Protein AF-0000000086524020 (afdb_homodimer)

Organism: NCBI:txid111769

pLDDT: mean 86.51, std 17.26, range [34.69, 98.69]

Foldseek 3Di:
DDDPQNVVVVVDDPVFWADDDVQWGWFWDPPDPVTAIATEHAADKTKGWPPDPPDQPCVVDDPPPPPLLRAAARMWMWGDDPQATEIEGEHEPPDDPVSRLSNLVSVVVVVVVVVVVCVVPHVDDDDHAYEYEYEYEPDDPPPPDPPPPVRPHHYHYHYNDRYYYVVVVVVVVD/DDDPQNVVVVVDDPVFWADDDVQWGWFWDPPDPVTAIATEHAARKTKGWPPDPPDQPCPVDDPPPPPLLRAAARMWMWGDDPQATEIEGEHEPPDDPVSRLSNLVSVVVVVVVVVVVCVVPHVDDDDHAYEYEYEYEPDDPDPPDPPPPVRPHHYHYHYNDRYYYVVVVVVVVD

Radius of gyration: 21.86 Å; Cα contacts (8 Å, |Δi|>4): 630; chains: 2; bounding box: 45×63×49 Å

Nearest PDB structures (foldseek):
  8csu-assembly1_6  TM=4.556E-01  e=9.129E-01  Homo sapiens
  7pnt-assembly1_a  TM=4.375E-01  e=1.413E+00  Mus musculus
  7pnu-assembly1_a  TM=4.345E-01  e=1.601E+00  Mus musculus
  4fva-assembly4_D  TM=3.442E-01  e=1.601E+00  Caenorhabditis elegans
  4f1i-assembly1_A-2  TM=3.455E-01  e=1.704E+00  Caenorhabditis elegans

Solvent-accessible surface area (backbone atoms only — not comparable to full-atom values): 19816 Å² total; per-residue (Å²): 129,82,49,69,48,58,50,47,60,44,28,46,25,75,90,32,40,48,50,68,59,89,82,21,38,45,37,57,52,86,85,44,92,90,44,65,52,37,32,40,29,74,60,59,61,44,47,31,30,71,59,45,90,95,61,62,55,49,63,47,45,32,92,80,25,63,68,63,65,85,51,51,35,51,28,36,36,33,32,48,53,98,92,39,36,39,35,37,36,31,36,68,53,85,68,61,70,71,60,51,52,54,27,49,51,46,49,50,43,50,50,52,39,54,50,52,40,41,39,71,52,46,90,44,79,80,73,70,45,63,35,34,35,40,37,34,62,69,72,80,84,78,77,72,78,79,72,76,63,87,63,98,47,58,70,44,78,38,70,68,57,52,67,46,50,48,58,65,57,54,63,68,73,106,129,80,48,71,47,58,52,45,61,46,29,48,27,75,88,32,39,47,51,68,60,88,80,22,39,46,38,57,53,86,86,46,91,88,45,66,51,35,32,39,27,73,58,60,63,43,47,30,32,72,58,44,90,96,61,64,56,47,63,47,45,32,92,81,23,65,68,62,64,83,50,52,34,52,27,36,35,34,33,47,53,97,93,38,37,40,35,36,36,31,35,67,54,84,68,61,70,69,61,51,51,53,25,48,49,47,48,49,44,49,49,52,39,52,49,51,42,41,39,72,52,44,90,43,78,79,75,70,44,60,35,34,35,41,36,33,61,68,74,80,83,77,77,71,77,80,73,76,64,84,62,98,44,59,71,44,78,39,70,69,57,52,67,47,50,49,58,66,57,54,64,66,74,108

Sequence (348 aa):
MTSLVELFEQLIHEEWRLETEGNQWVIRETQQTNNPELRIGGCRSLGFSLDKAGTNPWPFIKSAAPKGIRSACDGIIVAERENQTVIFAVELKSGSEGKAYKQLTSSHYLIDYLCKLLTLHTTWSGEYIFAAIIASTPTRRTVNKRTTVKDLFPIYPIENQSVVKLTDLMDKLQMTSLVELFEQLIHEEWRLETEGNQWVIRETQQTNNPELRIGGCRSLGFSLDKAGTNPWPFIKSAAPKGIRSACDGIIVAERENQTVIFAVELKSGSEGKAYKQLTSSHYLIDYLCKLLTLHTTWSGEYIFAAIIASTPTRRTVNKRTTVKDLFPIYPIENQSVVKLTDLMDKLQ

Secondary structure (DSSP, 8-state):
---HHHHHHHHB-GGGBPEEETTEEEEE-SS-TTPPEEEEESSEEEEE-S--TT--S-TTB-TTSSTTTT---SEEEEEEETTEEEEEEEEE-SS-HHHHHHHHHHHHHHHHHHHHHHHHHSS-----EEEEEEEE-S-S-----------SS-EEEEES-SEEEHHHHHHHH-/---HHHHHHHHB-GGGBPEEETTEEEEE-SS-TTPPEEEEESSEEEEE-S--TT--S-TTB-TTSSTTTT---SEEEEEEETTEEEEEEEEE-SS-HHHHHHHHHHHHHHHHHHHHHHHHHSS-----EEEEEEEE-S-S-----------SS-EEEEES-SEEEHHHHHHHH-

Structure (mmCIF, N/CA/C/O backbone):
data_AF-0000000086524020-model_v1
#
loop_
_entity.id
_entity.type
_entity.pdbx_description
1 polymer 'Uncharacterized protein'
#
loop_
_atom_site.group_PDB
_atom_site.id
_atom_site.type_symbol
_atom_site.label_atom_id
_atom_site.label_alt_id
_atom_site.label_comp_id
_atom_site.label_asym_id
_atom_site.label_entity_id
_atom_site.label_seq_id
_atom_site.pdbx_PDB_ins_code
_atom_site.Cartn_x
_atom_site.Cartn_y
_atom_site.Cartn_z
_atom_site.occupancy
_atom_site.B_iso_or_equiv
_atom_site.auth_seq_id
_atom_site.auth_comp_id
_atom_site.auth_asym_id
_atom_site.auth_atom_id
_atom_site.pdbx_PDB_model_num
ATOM 1 N N . MET A 1 1 ? 22.719 -2.068 -12.492 1 68.06 1 MET A N 1
ATOM 2 C CA . MET A 1 1 ? 21.5 -1.547 -11.875 1 68.06 1 MET A CA 1
ATOM 3 C C . MET A 1 1 ? 20.797 -2.625 -11.055 1 68.06 1 MET A C 1
ATOM 5 O O . MET A 1 1 ? 20.859 -3.809 -11.391 1 68.06 1 MET A O 1
ATOM 9 N N . THR A 1 2 ? 20.516 -2.453 -9.812 1 85.25 2 THR A N 1
ATOM 10 C CA . THR A 1 2 ? 19.906 -3.434 -8.93 1 85.25 2 THR A CA 1
ATOM 11 C C . THR A 1 2 ? 18.594 -3.939 -9.508 1 85.25 2 THR A C 1
ATOM 13 O O . THR A 1 2 ? 17.766 -3.148 -9.969 1 85.25 2 THR A O 1
ATOM 16 N N . SER A 1 3 ? 18.5 -5.223 -9.672 1 92.38 3 SER A N 1
ATOM 17 C CA . SER A 1 3 ? 17.297 -5.805 -10.242 1 92.38 3 SER A CA 1
ATOM 18 C C . SER A 1 3 ? 16.109 -5.688 -9.281 1 92.38 3 SER A C 1
ATOM 20 O O . SER A 1 3 ? 16.312 -5.52 -8.078 1 92.38 3 SER A O 1
ATOM 22 N N . LEU A 1 4 ? 14.945 -5.727 -9.828 1 96.75 4 LEU A N 1
ATOM 23 C CA . LEU A 1 4 ? 13.75 -5.645 -8.992 1 96.75 4 LEU A CA 1
ATOM 24 C C . LEU A 1 4 ? 13.672 -6.84 -8.047 1 96.75 4 LEU A C 1
ATOM 26 O O . LEU A 1 4 ? 13.227 -6.707 -6.902 1 96.75 4 LEU A O 1
ATOM 30 N N . VAL A 1 5 ? 14.117 -8.031 -8.484 1 97.44 5 VAL A N 1
ATOM 31 C CA . VAL A 1 5 ? 14.141 -9.211 -7.629 1 97.44 5 VAL A CA 1
ATOM 32 C C . VAL A 1 5 ? 15.008 -8.945 -6.398 1 97.44 5 VAL A C 1
ATOM 34 O O . VAL A 1 5 ? 14.594 -9.219 -5.27 1 97.44 5 VAL A O 1
ATOM 37 N N . GLU A 1 6 ? 16.125 -8.375 -6.602 1 96.44 6 GLU A N 1
ATOM 38 C CA . GLU A 1 6 ? 17.031 -8.062 -5.504 1 96.44 6 GLU A CA 1
ATOM 39 C C . GLU A 1 6 ? 16.422 -7.031 -4.559 1 96.44 6 GLU A C 1
ATOM 41 O O . GLU A 1 6 ? 16.578 -7.125 -3.34 1 96.44 6 GLU A O 1
ATOM 46 N N . LEU A 1 7 ? 15.773 -6.094 -5.125 1 97.69 7 LEU A N 1
ATOM 47 C CA . LEU A 1 7 ? 15.141 -5.066 -4.309 1 97.69 7 LEU A CA 1
ATOM 48 C C . LEU A 1 7 ? 14.031 -5.664 -3.451 1 97.69 7 LEU A C 1
ATOM 50 O O . LEU A 1 7 ? 13.883 -5.312 -2.277 1 97.69 7 LEU A O 1
ATOM 54 N N . PHE A 1 8 ? 13.266 -6.543 -4.051 1 98.56 8 PHE A N 1
ATOM 55 C CA . PHE A 1 8 ? 12.211 -7.176 -3.268 1 98.56 8 PHE A CA 1
ATOM 56 C C . PHE A 1 8 ? 12.797 -8.102 -2.207 1 98.56 8 PHE A C 1
ATOM 58 O O . PHE A 1 8 ? 12.203 -8.297 -1.146 1 98.56 8 PHE A O 1
ATOM 65 N N . GLU A 1 9 ? 13.945 -8.68 -2.484 1 98.12 9 GLU A N 1
ATOM 66 C CA . GLU A 1 9 ? 14.641 -9.453 -1.461 1 98.12 9 GLU A CA 1
ATOM 67 C C . GLU A 1 9 ? 15.016 -8.586 -0.266 1 98.12 9 GLU A C 1
ATOM 69 O O . GLU A 1 9 ? 14.992 -9.047 0.877 1 98.12 9 GLU A O 1
ATOM 74 N N . GLN A 1 10 ? 15.32 -7.379 -0.583 1 98 10 GLN A N 1
ATOM 75 C CA . GLN A 1 10 ? 15.664 -6.43 0.474 1 98 10 GLN A CA 1
ATOM 76 C C . GLN A 1 10 ? 14.406 -5.898 1.162 1 98 10 GLN A C 1
ATOM 78 O O . GLN A 1 10 ? 14.469 -5.434 2.303 1 98 10 GLN A O 1
ATOM 83 N N . LEU A 1 11 ? 13.32 -5.996 0.522 1 98.38 11 LEU A N 1
ATOM 84 C CA . LEU A 1 11 ? 12.078 -5.379 0.977 1 98.38 11 LEU A CA 1
ATOM 85 C C . LEU A 1 11 ? 11.281 -6.34 1.854 1 98.38 11 LEU A C 1
ATOM 87 O O . LEU A 1 11 ? 10.836 -5.973 2.941 1 98.38 11 LEU A O 1
ATOM 91 N N . ILE A 1 12 ? 11.133 -7.578 1.377 1 98.69 12 ILE A N 1
ATOM 92 C CA . ILE A 1 12 ? 10.172 -8.508 1.964 1 98.69 12 ILE A CA 1
ATOM 93 C C . ILE A 1 12 ? 10.836 -9.289 3.094 1 98.69 12 ILE A C 1
ATOM 95 O O . ILE A 1 12 ? 11.891 -9.898 2.898 1 98.69 12 ILE A O 1
ATOM 99 N N . HIS A 1 13 ? 10.203 -9.266 4.203 1 98.12 13 HIS A N 1
ATOM 100 C CA . HIS A 1 13 ? 10.648 -10.031 5.359 1 98.12 13 HIS A CA 1
ATOM 101 C C . HIS A 1 13 ? 10.555 -11.531 5.098 1 98.12 13 HIS A C 1
ATOM 103 O O . HIS A 1 13 ? 9.602 -12 4.473 1 98.12 13 HIS A O 1
ATOM 109 N N . GLU A 1 14 ? 11.43 -12.281 5.652 1 97.19 14 GLU A N 1
ATOM 110 C CA . GLU A 1 14 ? 11.555 -13.7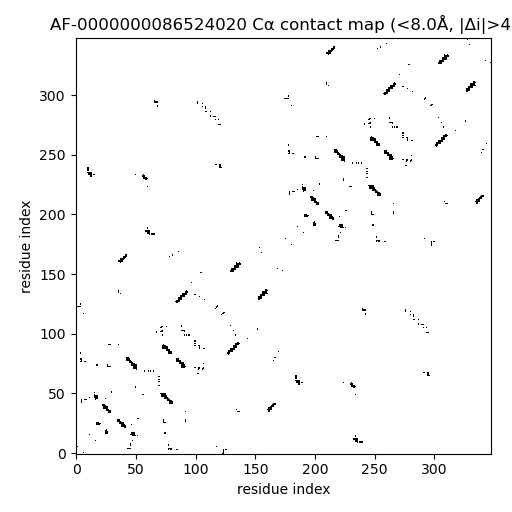11 5.402 1 97.19 14 GLU A CA 1
ATOM 111 C C . GLU A 1 14 ? 10.297 -14.461 5.824 1 97.19 14 GLU A C 1
ATOM 113 O O . GLU A 1 14 ? 9.922 -15.461 5.207 1 97.19 14 GLU A O 1
ATOM 118 N N . GLU A 1 15 ? 9.641 -13.914 6.797 1 96.06 15 GLU A N 1
ATOM 119 C CA . GLU A 1 15 ? 8.461 -14.578 7.336 1 96.06 15 GLU A CA 1
ATOM 120 C C . GLU A 1 15 ? 7.316 -14.586 6.32 1 96.06 15 GLU A C 1
ATOM 122 O O . GLU A 1 15 ? 6.375 -15.367 6.441 1 96.06 15 GLU A O 1
ATOM 127 N N . TRP A 1 16 ? 7.402 -13.758 5.344 1 97.81 16 TRP A N 1
ATOM 128 C CA . TRP A 1 16 ? 6.309 -13.625 4.387 1 97.81 16 TRP A CA 1
ATOM 129 C C . TRP A 1 16 ? 6.676 -14.266 3.051 1 97.81 16 TRP A C 1
ATOM 131 O O . TRP A 1 16 ? 5.887 -14.227 2.102 1 97.81 16 TRP A O 1
ATOM 141 N N . ARG A 1 17 ? 7.855 -14.852 3.014 1 97.75 17 ARG A N 1
ATOM 142 C CA . ARG A 1 17 ? 8.289 -15.539 1.797 1 97.75 17 ARG A CA 1
ATOM 143 C C . ARG A 1 17 ? 7.609 -16.891 1.664 1 97.75 17 ARG A C 1
ATOM 145 O O . ARG A 1 17 ? 7.297 -17.547 2.668 1 97.75 17 ARG A O 1
ATOM 152 N N . LEU A 1 18 ? 7.406 -17.266 0.501 1 97.12 18 LEU A N 1
ATOM 153 C CA . LEU A 1 18 ? 6.836 -18.578 0.224 1 97.12 18 LEU A CA 1
ATOM 154 C C . LEU A 1 18 ? 7.824 -19.688 0.575 1 97.12 18 LEU A C 1
ATOM 156 O O . LEU A 1 18 ? 9.039 -19.469 0.532 1 97.12 18 LEU A O 1
ATOM 160 N N . GLU A 1 19 ? 7.25 -20.781 0.877 1 95.5 19 GLU A N 1
ATOM 161 C CA . GLU A 1 19 ? 8.078 -21.969 1.061 1 95.5 19 GLU A CA 1
ATOM 162 C C . GLU A 1 19 ? 8.688 -22.438 -0.262 1 95.5 19 GLU A C 1
ATOM 164 O O . GLU A 1 19 ? 8.133 -22.156 -1.331 1 95.5 19 GLU A O 1
ATOM 169 N N . THR A 1 20 ? 9.812 -23.109 -0.091 1 96.31 20 THR A N 1
ATOM 170 C CA . THR A 1 20 ? 10.453 -23.625 -1.291 1 96.31 20 THR A CA 1
ATOM 171 C C . THR A 1 20 ? 10.648 -25.141 -1.187 1 96.31 20 THR A C 1
ATOM 173 O O . THR A 1 20 ? 10.812 -25.672 -0.088 1 96.31 20 THR A O 1
ATOM 176 N N . GLU A 1 21 ? 10.484 -25.797 -2.242 1 94.19 21 GLU A N 1
ATOM 177 C CA . GLU A 1 21 ? 10.93 -27.172 -2.471 1 94.19 21 GLU A CA 1
ATOM 178 C C . GLU A 1 21 ? 11.906 -27.25 -3.641 1 94.19 21 GLU A C 1
ATOM 180 O O . GLU A 1 21 ? 11.508 -27.094 -4.797 1 94.19 21 GLU A O 1
ATOM 185 N N . GLY A 1 22 ? 13.219 -27.484 -3.271 1 93.19 22 GLY A N 1
ATOM 186 C CA . GLY A 1 22 ? 14.227 -27.328 -4.309 1 93.19 22 GLY A CA 1
ATOM 187 C C . GLY A 1 22 ? 14.344 -25.891 -4.805 1 93.19 22 GLY A C 1
ATOM 188 O O . GLY A 1 22 ? 14.531 -24.969 -4.012 1 93.19 22 GLY A O 1
ATOM 189 N N . ASN A 1 23 ? 14.211 -25.766 -6.062 1 93.38 23 ASN A N 1
ATOM 190 C CA . ASN A 1 23 ? 14.32 -24.438 -6.66 1 93.38 23 ASN A CA 1
ATOM 191 C C . ASN A 1 23 ? 12.945 -23.875 -7.016 1 93.38 23 ASN A C 1
ATOM 193 O O . ASN A 1 23 ? 12.844 -22.953 -7.828 1 93.38 23 ASN A O 1
ATOM 197 N N . GLN A 1 24 ? 11.891 -24.422 -6.406 1 96.94 24 GLN A N 1
ATOM 198 C CA . GLN A 1 24 ? 10.531 -24 -6.742 1 96.94 24 GLN A CA 1
ATOM 199 C C . GLN A 1 24 ? 9.82 -23.406 -5.531 1 96.94 24 GLN A C 1
ATOM 201 O O . GLN A 1 24 ? 9.984 -23.875 -4.406 1 96.94 24 GLN A O 1
ATOM 206 N N . TRP A 1 25 ? 9.094 -22.406 -5.781 1 97.69 25 TRP A N 1
ATOM 207 C CA . TRP A 1 25 ? 8.18 -21.875 -4.777 1 97.69 25 TRP A CA 1
ATOM 208 C C . TRP A 1 25 ? 6.938 -22.75 -4.648 1 97.69 25 TRP A C 1
ATOM 210 O O . TRP A 1 25 ? 6.383 -23.203 -5.656 1 97.69 25 TRP A O 1
ATOM 220 N N . VAL A 1 26 ? 6.504 -22.984 -3.404 1 95.69 26 VAL A N 1
ATOM 221 C CA . VAL A 1 26 ? 5.324 -23.797 -3.154 1 95.69 26 VAL A CA 1
ATOM 222 C C . VAL A 1 26 ? 4.168 -22.906 -2.695 1 95.69 26 VAL A C 1
ATOM 224 O O . VAL A 1 26 ? 4.297 -22.172 -1.714 1 95.69 26 VAL A O 1
ATOM 227 N N . ILE A 1 27 ? 3.098 -22.922 -3.404 1 93.44 27 ILE A N 1
ATOM 228 C CA . ILE A 1 27 ? 1.893 -22.172 -3.061 1 93.44 27 ILE A CA 1
ATOM 229 C C . ILE A 1 27 ? 0.767 -23.141 -2.709 1 93.44 27 ILE A C 1
ATOM 231 O O . ILE A 1 27 ? 0.439 -24.031 -3.494 1 93.44 27 ILE A O 1
ATOM 235 N N . ARG A 1 28 ? 0.215 -22.938 -1.489 1 84.5 28 ARG A N 1
ATOM 236 C CA . ARG A 1 28 ? -0.863 -23.797 -1.002 1 84.5 28 ARG A CA 1
ATOM 237 C C . ARG A 1 28 ? -2.02 -22.969 -0.46 1 84.5 28 ARG A C 1
ATOM 239 O O . ARG A 1 28 ? -1.816 -21.844 0.018 1 84.5 28 ARG A O 1
ATOM 246 N N . GLU A 1 29 ? -3.271 -23.531 -0.628 1 72.62 29 GLU A N 1
ATOM 247 C CA . GLU A 1 29 ? -4.387 -22.859 0.037 1 72.62 29 GLU A CA 1
ATOM 248 C C . GLU A 1 29 ? -4.359 -23.109 1.543 1 72.62 29 GLU A C 1
ATOM 250 O O . GLU A 1 29 ? -4.164 -24.25 1.987 1 72.62 29 GLU A O 1
ATOM 255 N N . THR A 1 30 ? -4.148 -22.188 2.271 1 60.5 30 THR A N 1
ATOM 256 C CA . THR A 1 30 ? -4.023 -22.328 3.719 1 60.5 30 THR A CA 1
ATOM 257 C C . THR A 1 30 ? -5.309 -22.891 4.32 1 60.5 30 THR A C 1
ATOM 259 O O . THR A 1 30 ? -5.277 -23.531 5.379 1 60.5 30 THR A O 1
ATOM 262 N N . GLN A 1 31 ? -6.461 -22.672 3.721 1 56.84 31 GLN A N 1
ATOM 263 C CA . GLN A 1 31 ? -7.699 -23.016 4.41 1 56.84 31 GLN A CA 1
ATOM 264 C C . GLN A 1 31 ? -8.117 -24.453 4.113 1 56.84 31 GLN A C 1
ATOM 266 O O . GLN A 1 31 ? -8.891 -25.047 4.871 1 56.84 31 GLN A O 1
ATOM 271 N N . GLN A 1 32 ? -7.691 -25.062 2.932 1 53.19 32 GLN A N 1
ATOM 272 C CA . GLN A 1 32 ? -8.289 -26.375 2.668 1 53.19 32 GLN A CA 1
ATOM 273 C C . GLN A 1 32 ? -7.223 -27.469 2.641 1 53.19 32 GLN A C 1
ATOM 275 O O . GLN A 1 32 ? -6.125 -27.25 2.119 1 53.19 32 GLN A O 1
ATOM 280 N N . THR A 1 33 ? -7.211 -28.391 3.586 1 48.81 33 THR A N 1
ATOM 281 C CA . THR A 1 33 ? -6.395 -29.578 3.842 1 48.81 33 THR A CA 1
ATOM 282 C C . THR A 1 33 ? -6.117 -30.328 2.547 1 48.81 33 THR A C 1
ATOM 284 O O . THR A 1 33 ? -5.066 -30.953 2.398 1 48.81 33 THR A O 1
ATOM 287 N N . ASN A 1 34 ? -7.102 -30.547 1.74 1 49.62 34 ASN A N 1
ATOM 288 C CA . ASN A 1 34 ? -6.949 -31.344 0.533 1 49.62 34 ASN A CA 1
ATOM 289 C C . ASN A 1 34 ? -6.547 -30.484 -0.665 1 49.62 34 ASN A C 1
ATOM 291 O O . ASN A 1 34 ? -6.82 -30.859 -1.811 1 49.62 34 ASN A O 1
ATOM 295 N N . ASN A 1 35 ? -5.84 -29.375 -0.361 1 54.91 35 ASN A N 1
ATOM 296 C CA . ASN A 1 35 ? -5.852 -28.281 -1.317 1 54.91 35 ASN A CA 1
ATOM 297 C C . ASN A 1 35 ? -4.68 -28.375 -2.293 1 54.91 35 ASN A C 1
ATOM 299 O O . ASN A 1 35 ? -3.607 -28.859 -1.936 1 54.91 35 ASN A O 1
ATOM 303 N N . PRO A 1 36 ? -4.977 -27.984 -3.543 1 63.69 36 PRO A N 1
ATOM 304 C CA . PRO A 1 36 ? -4.012 -27.969 -4.645 1 63.69 36 PRO A CA 1
ATOM 305 C C . PRO A 1 36 ? -2.758 -27.156 -4.32 1 63.69 36 PRO A C 1
ATOM 307 O O . PRO A 1 36 ? -2.82 -26.203 -3.549 1 63.69 36 PRO A O 1
ATOM 310 N N . GLU A 1 37 ? -1.687 -27.859 -4.352 1 82.81 37 GLU A N 1
ATOM 311 C CA . GLU A 1 37 ? -0.379 -27.219 -4.285 1 82.81 37 GLU A CA 1
ATOM 312 C C . GLU A 1 37 ? 0.147 -26.891 -5.68 1 82.81 37 GLU A C 1
ATOM 314 O O . GLU A 1 37 ? -0.055 -27.656 -6.621 1 82.81 37 GLU A O 1
ATOM 319 N N . LEU A 1 38 ? 0.601 -25.719 -5.77 1 91.5 38 LEU A N 1
ATOM 320 C CA . LEU A 1 38 ? 1.232 -25.297 -7.016 1 91.5 38 LEU A CA 1
ATOM 321 C C . LEU A 1 38 ? 2.711 -24.984 -6.797 1 91.5 38 LEU A C 1
ATOM 323 O O . LEU A 1 38 ? 3.074 -24.328 -5.82 1 91.5 38 LEU A O 1
ATOM 327 N N . ARG A 1 39 ? 3.498 -25.609 -7.605 1 95.06 39 ARG A N 1
ATOM 328 C CA . ARG A 1 39 ? 4.93 -25.328 -7.574 1 95.06 39 ARG A CA 1
ATOM 329 C C . ARG A 1 39 ? 5.352 -24.469 -8.758 1 95.06 39 ARG A C 1
ATOM 331 O O . ARG A 1 39 ? 4.988 -24.766 -9.906 1 95.06 39 ARG A O 1
ATOM 338 N N . ILE A 1 40 ? 6.078 -23.438 -8.445 1 96.31 40 ILE A N 1
ATOM 339 C CA . ILE A 1 40 ? 6.414 -22.469 -9.484 1 96.31 40 ILE A CA 1
ATOM 340 C C . ILE A 1 40 ? 7.91 -22.172 -9.453 1 96.31 40 ILE A C 1
ATOM 342 O O . ILE A 1 40 ? 8.477 -21.906 -8.391 1 96.31 40 ILE A O 1
ATOM 346 N N . GLY A 1 41 ? 8.562 -22.234 -10.57 1 96.5 41 GLY A N 1
ATOM 347 C CA . GLY A 1 41 ? 9.984 -21.922 -10.695 1 96.5 41 GLY A CA 1
ATOM 348 C C . GLY A 1 41 ? 10.43 -21.734 -12.133 1 96.5 41 GLY A C 1
ATOM 349 O O . GLY A 1 41 ? 9.648 -21.281 -12.977 1 96.5 41 GLY A O 1
ATOM 350 N N . GLY A 1 42 ? 11.758 -21.828 -12.352 1 93.81 42 GLY A N 1
ATOM 351 C CA . GLY A 1 42 ? 12.266 -21.828 -13.719 1 93.81 42 GLY A CA 1
ATOM 352 C C . GLY A 1 42 ? 13.195 -20.656 -14.008 1 93.81 42 GLY A C 1
ATOM 353 O O . GLY A 1 42 ? 13.891 -20.656 -15.023 1 93.81 42 GLY A O 1
ATOM 354 N N . CYS A 1 43 ? 13.258 -19.641 -13.156 1 94.69 43 CYS A N 1
ATOM 355 C CA . CYS A 1 43 ? 14.172 -18.531 -13.32 1 94.69 43 CYS A CA 1
ATOM 356 C C . CYS A 1 43 ? 14.414 -17.812 -11.992 1 94.69 43 CYS A C 1
ATOM 358 O O . CYS A 1 43 ? 13.859 -18.203 -10.961 1 94.69 43 CYS A O 1
ATOM 360 N N . ARG A 1 44 ? 15.32 -16.875 -11.961 1 95.19 44 ARG A N 1
ATOM 361 C CA . ARG A 1 44 ? 15.578 -16.078 -10.773 1 95.19 44 ARG A CA 1
ATOM 362 C C . ARG A 1 44 ? 14.32 -15.344 -10.328 1 95.19 44 ARG A C 1
ATOM 364 O O . ARG A 1 44 ? 13.695 -14.633 -11.117 1 95.19 44 ARG A O 1
ATOM 371 N N . SER A 1 45 ? 13.938 -15.633 -9.047 1 97.88 45 SER A N 1
ATOM 372 C CA . SER A 1 45 ? 12.68 -15.047 -8.602 1 97.88 45 SER A CA 1
ATOM 373 C C . SER A 1 45 ? 12.625 -14.961 -7.078 1 97.88 45 SER A C 1
ATOM 375 O O . SER A 1 45 ? 13.445 -15.562 -6.387 1 97.88 45 SER A O 1
ATOM 377 N N . LEU A 1 46 ? 11.727 -14.172 -6.578 1 98.5 46 LEU A N 1
ATOM 378 C CA . LEU A 1 46 ? 11.32 -14.094 -5.176 1 98.5 46 LEU A CA 1
ATOM 379 C C . LEU A 1 46 ? 9.82 -14.328 -5.031 1 98.5 46 LEU A C 1
ATOM 381 O O . LEU A 1 46 ? 9.023 -13.711 -5.738 1 98.5 46 LEU A O 1
ATOM 385 N N . GLY A 1 47 ? 9.5 -15.266 -4.234 1 98.56 47 GLY A N 1
ATOM 386 C CA . GLY A 1 47 ? 8.094 -15.523 -3.939 1 98.56 47 GLY A CA 1
ATOM 387 C C . GLY A 1 47 ? 7.691 -15.102 -2.539 1 98.56 47 GLY A C 1
ATOM 388 O O . GLY A 1 47 ? 8.43 -15.336 -1.58 1 98.56 47 GLY A O 1
ATOM 389 N N . PHE A 1 48 ? 6.516 -14.453 -2.4 1 98.44 48 PHE A N 1
ATOM 390 C CA . PHE A 1 48 ? 6.004 -14.094 -1.082 1 98.44 48 PHE A CA 1
ATOM 391 C C . PHE A 1 48 ? 4.48 -14.078 -1.08 1 98.44 48 PHE A C 1
ATOM 393 O O . PHE A 1 48 ? 3.852 -14.148 -2.139 1 98.44 48 PHE A O 1
ATOM 400 N N . SER A 1 49 ? 3.889 -14.125 0.064 1 97.06 49 SER A N 1
ATOM 401 C CA . SER A 1 49 ? 2.441 -14.055 0.238 1 97.06 49 SER A CA 1
ATOM 402 C C . SER A 1 49 ? 2.074 -13.219 1.463 1 97.06 49 SER A C 1
ATOM 404 O O . SER A 1 49 ? 2.736 -13.305 2.5 1 97.06 49 SER A O 1
ATOM 406 N N . LEU A 1 50 ? 1.045 -12.43 1.283 1 96.75 50 LEU A N 1
ATOM 407 C CA . LEU A 1 50 ? 0.526 -11.672 2.418 1 96.75 50 LEU A CA 1
ATOM 408 C C . LEU A 1 50 ? -0.671 -12.383 3.041 1 96.75 50 LEU A C 1
ATOM 410 O O . LEU A 1 50 ? -1.325 -11.836 3.934 1 96.75 50 LEU A O 1
ATOM 414 N N . ASP A 1 51 ? -0.939 -13.539 2.461 1 92 51 ASP A N 1
ATOM 415 C CA . ASP A 1 51 ? -1.984 -14.398 3.01 1 92 51 ASP A CA 1
ATOM 416 C C . ASP A 1 51 ? -1.386 -15.523 3.854 1 92 51 ASP A C 1
ATOM 418 O O . ASP A 1 51 ? -1.394 -16.688 3.445 1 92 51 ASP A O 1
ATOM 422 N N . LYS A 1 52 ? -0.828 -15.172 4.922 1 88.81 52 LYS A N 1
ATOM 423 C CA . LYS A 1 52 ? -0.237 -16.156 5.82 1 88.81 52 LYS A CA 1
ATOM 424 C C . LYS A 1 52 ? -1.037 -16.266 7.113 1 88.81 52 LYS A C 1
ATOM 426 O O . LYS A 1 52 ? -1.377 -15.258 7.73 1 88.81 52 LYS A O 1
ATOM 431 N N . ALA A 1 53 ? -1.266 -17.453 7.48 1 84.12 53 ALA A N 1
ATOM 432 C CA . ALA A 1 53 ? -2.062 -17.703 8.68 1 84.12 53 ALA A CA 1
ATOM 433 C C . ALA A 1 53 ? -1.419 -17.062 9.906 1 84.12 53 ALA A C 1
ATOM 435 O O . ALA A 1 53 ? -0.202 -17.141 10.086 1 84.12 53 ALA A O 1
ATOM 436 N N . GLY A 1 54 ? -2.186 -16.344 10.648 1 87.25 54 GLY A N 1
ATOM 437 C CA . GLY A 1 54 ? -1.723 -15.797 11.914 1 87.25 54 GLY A CA 1
ATOM 438 C C . GLY A 1 54 ? -0.993 -14.477 11.766 1 87.25 54 GLY A C 1
ATOM 439 O O . GLY A 1 54 ? -0.438 -13.953 12.734 1 87.25 54 GLY A O 1
ATOM 440 N N . THR A 1 55 ? -0.917 -14.031 10.539 1 91.19 55 THR A N 1
ATOM 441 C CA . THR A 1 55 ? -0.219 -12.766 10.312 1 91.19 55 THR A CA 1
ATOM 442 C C . THR A 1 55 ? -1.195 -11.68 9.883 1 91.19 55 THR A C 1
ATOM 444 O O . THR A 1 55 ? -2.338 -11.969 9.523 1 91.19 55 THR A O 1
ATOM 447 N N . ASN A 1 56 ? -0.805 -10.469 10.125 1 94.44 56 ASN A N 1
ATOM 448 C CA . ASN A 1 56 ? -1.544 -9.281 9.695 1 94.44 56 ASN A CA 1
ATOM 449 C C . ASN A 1 56 ? -0.644 -8.305 8.953 1 94.44 56 ASN A C 1
ATOM 451 O O . ASN A 1 56 ? 0.086 -7.527 9.57 1 94.44 56 ASN A O 1
ATOM 455 N N . PRO A 1 57 ? -0.74 -8.359 7.621 1 96.88 57 PRO A N 1
ATOM 456 C CA . PRO A 1 57 ? 0.161 -7.508 6.848 1 96.88 57 PRO A CA 1
ATOM 457 C C . PRO A 1 57 ? -0.207 -6.027 6.938 1 96.88 57 PRO A C 1
ATOM 459 O O . PRO A 1 57 ? 0.605 -5.164 6.598 1 96.88 57 PRO A O 1
ATOM 462 N N . TRP A 1 58 ? -1.438 -5.684 7.352 1 97.19 58 TRP A N 1
ATOM 463 C CA . TRP A 1 58 ? -1.913 -4.305 7.414 1 97.19 58 TRP A CA 1
ATOM 464 C C . TRP A 1 58 ? -2.512 -3.998 8.781 1 97.19 58 TRP A C 1
ATOM 466 O O . TRP A 1 58 ? -3.723 -3.799 8.906 1 97.19 58 TRP A O 1
ATOM 476 N N . PRO A 1 59 ? -1.709 -3.848 9.812 1 97.75 59 PRO A N 1
ATOM 477 C CA . PRO A 1 59 ? -2.234 -3.676 11.164 1 97.75 59 PRO A CA 1
ATOM 478 C C . PRO A 1 59 ? -3.018 -2.377 11.336 1 97.75 59 PRO A C 1
ATOM 480 O O . PRO A 1 59 ? -3.822 -2.252 12.266 1 97.75 59 PRO A O 1
ATOM 483 N N . PHE A 1 60 ? -2.84 -1.42 10.477 1 98.12 60 PHE A N 1
ATOM 484 C CA . PHE A 1 60 ? -3.535 -0.144 10.594 1 98.12 60 PHE A CA 1
ATOM 485 C C . PHE A 1 60 ? -4.922 -0.221 9.977 1 98.12 60 PHE A C 1
ATOM 487 O O . PHE A 1 60 ? -5.723 0.708 10.109 1 98.12 60 PHE A O 1
ATOM 494 N N . ILE A 1 61 ? -5.234 -1.314 9.273 1 98.31 61 ILE A N 1
ATOM 495 C CA . ILE A 1 61 ? -6.562 -1.541 8.719 1 98.31 61 ILE A CA 1
ATOM 496 C C . ILE A 1 61 ? -7.383 -2.41 9.672 1 98.31 61 ILE A C 1
ATOM 498 O O . ILE A 1 61 ? -6.926 -3.471 10.102 1 98.31 61 ILE A O 1
ATOM 502 N N . LYS A 1 62 ? -8.539 -2.008 9.906 1 97.94 62 LYS A N 1
ATOM 503 C CA . LYS A 1 62 ? -9.422 -2.727 10.82 1 97.94 62 LYS A CA 1
ATOM 504 C C . LYS A 1 62 ? -9.758 -4.113 10.281 1 97.94 62 LYS A C 1
ATOM 506 O O . LYS A 1 62 ? -9.945 -4.285 9.07 1 97.94 62 LYS A O 1
ATOM 511 N N . SER A 1 63 ? -9.898 -5.09 11.203 1 95 63 SER A N 1
ATOM 512 C CA . SER A 1 63 ? -10.375 -6.41 10.805 1 95 63 SER A CA 1
ATOM 513 C C . SER A 1 63 ? -11.789 -6.344 10.242 1 95 63 SER A C 1
ATOM 515 O O . SER A 1 63 ? -12.164 -7.152 9.391 1 95 63 SER A O 1
ATOM 517 N N . ALA A 1 64 ? -12.547 -5.293 10.688 1 95.62 64 ALA A N 1
ATOM 518 C CA . ALA A 1 64 ? -13.945 -5.121 10.273 1 95.62 64 ALA A CA 1
ATOM 519 C C . ALA A 1 64 ? -14.047 -4.207 9.055 1 95.62 64 ALA A C 1
ATOM 521 O O . ALA A 1 64 ? -15.133 -3.732 8.719 1 95.62 64 ALA A O 1
ATOM 522 N N . ALA A 1 65 ? -12.891 -3.951 8.445 1 97.12 65 ALA A N 1
ATOM 523 C CA . ALA A 1 65 ? -12.914 -3.158 7.219 1 97.12 65 ALA A CA 1
ATOM 524 C C . ALA A 1 65 ? -13.805 -3.809 6.168 1 97.12 65 ALA A C 1
ATOM 526 O O . ALA A 1 65 ? -14.148 -4.988 6.277 1 97.12 65 ALA A O 1
ATOM 527 N N . PRO A 1 66 ? -14.203 -2.998 5.184 1 96.06 66 PRO A N 1
ATOM 528 C CA . PRO A 1 66 ? -15.039 -3.582 4.129 1 96.06 66 PRO A CA 1
ATOM 529 C C . PRO A 1 66 ? -14.445 -4.867 3.555 1 96.06 66 PRO A C 1
ATOM 531 O O . PRO A 1 66 ? -13.227 -4.984 3.428 1 96.06 66 PRO A O 1
ATOM 534 N N . LYS A 1 67 ? -15.305 -5.746 3.178 1 95.06 67 LYS A N 1
ATOM 535 C CA . LYS A 1 67 ? -14.891 -7.047 2.664 1 95.06 67 LYS A CA 1
ATOM 536 C C . LYS A 1 67 ? -13.969 -6.898 1.461 1 95.06 67 LYS A C 1
ATOM 538 O O . LYS A 1 67 ? -14.219 -6.074 0.578 1 95.06 67 LYS A O 1
ATOM 543 N N . GLY A 1 68 ? -12.898 -7.57 1.508 1 95.25 68 GLY A N 1
ATOM 544 C CA . GLY A 1 68 ? -12.008 -7.605 0.362 1 95.25 68 GLY A CA 1
ATOM 545 C C . GLY A 1 68 ? -10.797 -6.703 0.522 1 95.25 68 GLY A C 1
ATOM 546 O O . GLY A 1 68 ? -9.781 -6.895 -0.151 1 95.25 68 GLY A O 1
ATOM 547 N N . ILE A 1 69 ? -10.852 -5.723 1.428 1 96.81 69 ILE A N 1
ATOM 548 C CA . ILE A 1 69 ? -9.789 -4.73 1.582 1 96.81 69 ILE A CA 1
ATOM 549 C C . ILE A 1 69 ? -8.5 -5.414 2.023 1 96.81 69 ILE A C 1
ATOM 551 O O . ILE A 1 69 ? -7.418 -5.078 1.544 1 96.81 69 ILE A O 1
ATOM 555 N N . ARG A 1 70 ? -8.656 -6.41 2.863 1 95.75 70 ARG A N 1
ATOM 556 C CA . ARG A 1 70 ? -7.496 -7.082 3.436 1 95.75 70 ARG A CA 1
ATOM 557 C C . ARG A 1 70 ? -7.219 -8.398 2.717 1 95.75 70 ARG A C 1
ATOM 559 O O . ARG A 1 70 ? -6.402 -9.203 3.176 1 95.75 70 ARG A O 1
ATOM 566 N N . SER A 1 71 ? -7.91 -8.641 1.623 1 92.25 71 SER A N 1
ATOM 567 C CA . SER A 1 71 ? -7.73 -9.906 0.913 1 92.25 71 SER A CA 1
ATOM 568 C C . SER A 1 71 ? -6.41 -9.93 0.154 1 92.25 71 SER A C 1
ATOM 570 O O . SER A 1 71 ? -6.004 -8.922 -0.434 1 92.25 71 SER A O 1
ATOM 572 N N . ALA A 1 72 ? -5.762 -11.008 0.222 1 93.31 72 ALA A N 1
ATOM 573 C CA . ALA A 1 72 ? -4.492 -11.211 -0.475 1 93.31 72 ALA A CA 1
ATOM 574 C C . ALA A 1 72 ? -4.516 -12.5 -1.29 1 93.31 72 ALA A C 1
ATOM 576 O O . ALA A 1 72 ? -5.195 -13.461 -0.923 1 93.31 72 ALA A O 1
ATOM 577 N N . CYS A 1 73 ? -3.85 -12.531 -2.406 1 93.06 73 CYS A N 1
ATOM 578 C CA . CYS A 1 73 ? -3.742 -13.75 -3.205 1 93.06 73 CYS A CA 1
ATOM 579 C C . CYS A 1 73 ? -2.842 -14.773 -2.523 1 93.06 73 CYS A C 1
ATOM 581 O O . CYS A 1 73 ? -2.182 -14.461 -1.531 1 93.06 73 CYS A O 1
ATOM 583 N N . ASP A 1 74 ? -2.789 -15.938 -3.055 1 91.94 74 ASP A N 1
ATOM 584 C CA . ASP A 1 74 ? -2.082 -17.047 -2.439 1 91.94 74 ASP A CA 1
ATOM 585 C C . ASP A 1 74 ? -0.57 -16.891 -2.572 1 91.94 74 ASP A C 1
ATOM 587 O O . ASP A 1 74 ? 0.191 -17.406 -1.759 1 91.94 74 ASP A O 1
ATOM 591 N N . GLY A 1 75 ? -0.203 -16.141 -3.594 1 96.25 75 GLY A N 1
ATOM 592 C CA . GLY A 1 75 ? 1.219 -15.891 -3.775 1 96.25 75 GLY A CA 1
ATOM 593 C C . GLY A 1 75 ? 1.513 -14.82 -4.805 1 96.25 75 GLY A C 1
ATOM 594 O O . GLY A 1 75 ? 0.684 -14.539 -5.676 1 96.25 75 GLY A O 1
ATOM 595 N N . ILE A 1 76 ? 2.662 -14.203 -4.684 1 98.5 76 ILE A N 1
ATOM 596 C CA . ILE A 1 76 ? 3.225 -13.266 -5.648 1 98.5 76 ILE A CA 1
ATOM 597 C C . ILE A 1 76 ? 4.664 -13.656 -5.973 1 98.5 76 ILE A C 1
ATOM 599 O O . ILE A 1 76 ? 5.453 -13.945 -5.07 1 98.5 76 ILE A O 1
ATOM 603 N N . ILE A 1 77 ? 4.984 -13.703 -7.215 1 98.62 77 ILE A N 1
ATOM 604 C CA . ILE A 1 77 ? 6.328 -14.07 -7.652 1 98.62 77 ILE A CA 1
ATOM 605 C C . ILE A 1 77 ? 6.93 -12.93 -8.477 1 98.62 77 ILE A C 1
ATOM 607 O O . ILE A 1 77 ? 6.379 -12.547 -9.508 1 98.62 77 ILE A O 1
ATOM 611 N N . VAL A 1 78 ? 7.984 -12.359 -8.039 1 98.56 78 VAL A N 1
ATOM 612 C CA . VAL A 1 78 ? 8.789 -11.414 -8.797 1 98.56 78 VAL A CA 1
ATOM 613 C C . VAL A 1 78 ? 9.891 -12.164 -9.547 1 98.56 78 VAL A C 1
ATOM 615 O O . VAL A 1 78 ? 10.781 -12.758 -8.938 1 98.56 78 VAL A O 1
ATOM 618 N N . ALA A 1 79 ? 9.82 -12.078 -10.82 1 97.75 79 ALA A N 1
ATOM 619 C CA . ALA A 1 79 ? 10.711 -12.898 -11.633 1 97.75 79 ALA A CA 1
ATOM 620 C C . ALA A 1 79 ? 11.461 -12.047 -12.648 1 97.75 79 ALA A C 1
ATOM 622 O O . ALA A 1 79 ? 10.961 -11 -13.086 1 97.75 79 ALA A O 1
ATOM 623 N N . GLU A 1 80 ? 12.609 -12.469 -12.945 1 94.94 80 GLU A N 1
ATOM 624 C CA . GLU A 1 80 ? 13.414 -11.781 -13.945 1 94.94 80 GLU A CA 1
ATOM 625 C C . GLU A 1 80 ? 14.039 -12.766 -14.93 1 94.94 80 GLU A C 1
ATOM 627 O O . GLU A 1 80 ? 14.5 -13.836 -14.531 1 94.94 80 GLU A O 1
ATOM 632 N N . ARG A 1 81 ? 13.906 -12.344 -16.25 1 89.56 81 ARG A N 1
ATOM 633 C CA . ARG A 1 81 ? 14.57 -13.078 -17.328 1 89.56 81 ARG A CA 1
ATOM 634 C C . ARG A 1 81 ? 15.031 -12.125 -18.422 1 89.56 81 ARG A C 1
ATOM 636 O O . ARG A 1 81 ? 14.234 -11.336 -18.938 1 89.56 81 ARG A O 1
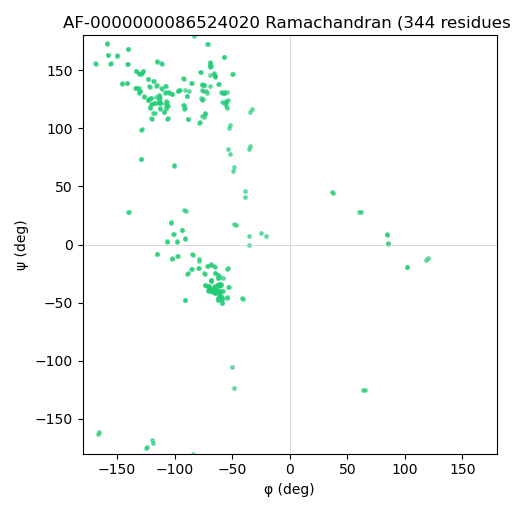ATOM 643 N N . GLU A 1 82 ? 16.234 -12.336 -18.938 1 83.81 82 GLU A N 1
ATOM 644 C CA . GLU A 1 82 ? 16.766 -11.586 -20.062 1 83.81 82 GLU A CA 1
ATOM 645 C C . GLU A 1 82 ? 16.359 -10.117 -20 1 83.81 82 GLU A C 1
ATOM 647 O O . GLU A 1 82 ? 15.828 -9.578 -20.969 1 83.81 82 GLU A O 1
ATOM 652 N N . ASN A 1 83 ? 16.375 -9.398 -19.062 1 78.5 83 ASN A N 1
ATOM 653 C CA . ASN A 1 83 ? 16.172 -7.973 -18.859 1 78.5 83 ASN A CA 1
ATOM 654 C C . ASN A 1 83 ? 14.68 -7.641 -18.719 1 78.5 83 ASN A C 1
ATOM 656 O O . ASN A 1 83 ? 14.266 -6.512 -18.984 1 78.5 83 ASN A O 1
ATOM 660 N N . GLN A 1 84 ? 13.945 -8.688 -18.641 1 89.69 84 GLN A N 1
ATOM 661 C CA . GLN A 1 84 ? 12.523 -8.469 -18.406 1 89.69 84 GLN A CA 1
ATOM 662 C C . GLN A 1 84 ? 12.125 -8.867 -16.984 1 89.69 84 GLN A C 1
ATOM 664 O O . GLN A 1 84 ? 12.555 -9.906 -16.484 1 89.69 84 GLN A O 1
ATOM 669 N N . THR A 1 85 ? 11.453 -8.031 -16.359 1 95.31 85 THR A N 1
ATOM 670 C CA . THR A 1 85 ? 10.914 -8.32 -15.039 1 95.31 85 THR A CA 1
ATOM 671 C C . THR A 1 85 ? 9.406 -8.531 -15.109 1 95.31 85 THR A C 1
ATOM 673 O O . THR A 1 85 ? 8.688 -7.723 -15.695 1 95.31 85 THR A O 1
ATOM 676 N N . VAL A 1 86 ? 8.984 -9.672 -14.648 1 97.25 86 VAL A N 1
ATOM 677 C CA . VAL A 1 86 ? 7.559 -9.969 -14.594 1 97.25 86 VAL A CA 1
ATOM 678 C C . VAL A 1 86 ? 7.148 -10.297 -13.156 1 97.25 86 VAL A C 1
ATOM 680 O O . VAL A 1 86 ? 7.855 -11.023 -12.453 1 97.25 86 VAL A O 1
ATOM 683 N N . ILE A 1 87 ? 6.062 -9.781 -12.727 1 98.69 87 ILE A N 1
ATOM 684 C CA . ILE A 1 87 ? 5.484 -10.094 -11.422 1 98.69 87 ILE A CA 1
ATOM 685 C C . ILE A 1 87 ? 4.176 -10.859 -11.609 1 98.69 87 ILE A C 1
ATOM 687 O O . ILE A 1 87 ? 3.252 -10.375 -12.266 1 98.69 87 ILE A O 1
ATOM 691 N N . PHE A 1 88 ? 4.117 -12.047 -11.047 1 97.88 88 PHE A N 1
ATOM 692 C CA . PHE A 1 88 ? 2.949 -12.914 -11.156 1 97.88 88 PHE A CA 1
ATOM 693 C C . PHE A 1 88 ? 2.195 -12.969 -9.836 1 97.88 88 PHE A C 1
ATOM 695 O O . PHE A 1 88 ? 2.744 -13.398 -8.82 1 97.88 88 PHE A O 1
ATOM 702 N N . ALA A 1 89 ? 1.004 -12.523 -9.844 1 97.69 89 ALA A N 1
ATOM 703 C CA . ALA A 1 89 ? 0.107 -12.859 -8.742 1 97.69 89 ALA A CA 1
ATOM 704 C C . ALA A 1 89 ? -0.576 -14.203 -8.984 1 97.69 89 ALA A C 1
ATOM 706 O O . ALA A 1 89 ? -1.004 -14.5 -10.109 1 97.69 89 ALA A O 1
ATOM 707 N N . VAL A 1 90 ? -0.703 -15.031 -7.949 1 95 90 VAL A N 1
ATOM 708 C CA . VAL A 1 90 ? -1.21 -16.391 -8.102 1 95 90 VAL A CA 1
ATOM 709 C C . VAL A 1 90 ? -2.438 -16.594 -7.219 1 95 90 VAL A C 1
ATOM 711 O O . VAL A 1 90 ? -2.4 -16.297 -6.02 1 95 90 VAL A O 1
ATOM 714 N N . GLU A 1 91 ? -3.447 -16.984 -7.742 1 90.88 91 GLU A N 1
ATOM 715 C CA . GLU A 1 91 ? -4.68 -17.344 -7.039 1 90.88 91 GLU A CA 1
ATOM 716 C C . GLU A 1 91 ? -5.062 -18.797 -7.309 1 90.88 91 GLU A C 1
ATOM 718 O O . GLU A 1 91 ? -5.23 -19.188 -8.461 1 90.88 91 GLU A O 1
ATOM 723 N N . LEU A 1 92 ? -5.164 -19.609 -6.246 1 86.62 92 LEU A N 1
ATOM 724 C CA . LEU A 1 92 ? -5.586 -21 -6.371 1 86.62 92 LEU A CA 1
ATOM 725 C C . LEU A 1 92 ? -7.105 -21.109 -6.293 1 86.62 92 LEU A C 1
ATOM 727 O O . LEU A 1 92 ? -7.734 -20.484 -5.438 1 86.62 92 LEU A O 1
ATOM 731 N N . LYS A 1 93 ? -7.715 -21.375 -7.352 1 72.38 93 LYS A N 1
ATOM 732 C CA . LYS A 1 93 ? -9.164 -21.422 -7.539 1 72.38 93 LYS A CA 1
ATOM 733 C C . LYS A 1 93 ? -9.82 -22.344 -6.527 1 72.38 93 LYS A C 1
ATOM 735 O O . LYS A 1 93 ? -9.453 -23.516 -6.426 1 72.38 93 LYS A O 1
ATOM 740 N N . SER A 1 94 ? -10.109 -22.016 -5.34 1 57.47 94 SER A N 1
ATOM 741 C CA . SER A 1 94 ? -11.141 -22.719 -4.586 1 57.47 94 SER A CA 1
ATOM 742 C C . SER A 1 94 ? -12.469 -21.969 -4.629 1 57.47 94 SER A C 1
ATOM 744 O O . SER A 1 94 ? -13.516 -22.547 -4.316 1 57.47 94 SER A O 1
ATOM 746 N N . GLY A 1 95 ? -12.406 -20.641 -5.184 1 52.88 95 GLY A N 1
ATOM 747 C CA . GLY A 1 95 ? -13.609 -19.844 -5.059 1 52.88 95 GLY A CA 1
ATOM 748 C C . GLY A 1 95 ? -14.195 -19.422 -6.398 1 52.88 95 GLY A C 1
ATOM 749 O O . GLY A 1 95 ? -13.836 -19.984 -7.438 1 52.88 95 GLY A O 1
ATOM 750 N N . SER A 1 96 ? -15.203 -18.453 -6.379 1 59.91 96 SER A N 1
ATOM 751 C CA . SER A 1 96 ? -15.852 -17.891 -7.555 1 59.91 96 SER A CA 1
ATOM 752 C C . SER A 1 96 ? -14.891 -17.016 -8.352 1 59.91 96 SER A C 1
ATOM 754 O O . SER A 1 96 ? -13.938 -16.469 -7.801 1 59.91 96 SER A O 1
ATOM 756 N N . GLU A 1 97 ? -14.977 -16.969 -9.617 1 63.88 97 GLU A N 1
ATOM 757 C CA . GLU A 1 97 ? -14.148 -16.234 -10.57 1 63.88 97 GLU A CA 1
ATOM 758 C C . GLU A 1 97 ? -14.086 -14.75 -10.211 1 63.88 97 GLU A C 1
ATOM 760 O O . GLU A 1 97 ? -13.023 -14.125 -10.305 1 63.88 97 GLU A O 1
ATOM 765 N N . GLY A 1 98 ? -15.219 -14.164 -9.711 1 70.81 98 GLY A N 1
ATOM 766 C CA . GLY A 1 98 ? -15.266 -12.75 -9.359 1 70.81 98 GLY A CA 1
ATOM 767 C C . GLY A 1 98 ? -14.367 -12.398 -8.188 1 70.81 98 GLY A C 1
ATOM 768 O O . GLY A 1 98 ? -13.656 -11.391 -8.234 1 70.81 98 GLY A O 1
ATOM 769 N N . LYS A 1 99 ? -14.297 -13.227 -7.277 1 81.69 99 LYS A N 1
ATOM 770 C CA . LYS A 1 99 ? -13.477 -13 -6.094 1 81.69 99 LYS A CA 1
ATOM 771 C C . LYS A 1 99 ? -11.992 -13.062 -6.426 1 81.69 99 LYS A C 1
ATOM 773 O O . LYS A 1 99 ? -11.203 -12.234 -5.961 1 81.69 99 LYS A O 1
ATOM 778 N N . ALA A 1 100 ? -11.695 -13.961 -7.344 1 84.88 100 ALA A N 1
ATOM 779 C CA . ALA A 1 100 ? -10.297 -14.133 -7.738 1 84.88 100 ALA A CA 1
ATOM 780 C C . ALA A 1 100 ? -9.773 -12.891 -8.453 1 84.88 100 ALA A C 1
ATOM 782 O O . ALA A 1 100 ? -8.672 -12.414 -8.164 1 84.88 100 ALA A O 1
ATOM 783 N N . TYR A 1 101 ? -10.594 -12.32 -9.289 1 90.38 101 TYR A N 1
ATOM 784 C CA . TYR A 1 101 ? -10.164 -11.156 -10.055 1 90.38 101 TYR A CA 1
ATOM 785 C C . TYR A 1 101 ? -9.906 -9.969 -9.133 1 90.38 101 TYR A C 1
ATOM 787 O O . TYR A 1 101 ? -8.93 -9.242 -9.312 1 90.38 101 TYR A O 1
ATOM 795 N N . LYS A 1 102 ? -10.758 -9.789 -8.156 1 93.62 102 LYS A N 1
ATOM 796 C CA . LYS A 1 102 ? -10.578 -8.672 -7.227 1 93.62 102 LYS A CA 1
ATOM 797 C C . LYS A 1 102 ? -9.305 -8.844 -6.406 1 93.62 102 LYS A C 1
ATOM 799 O O . LYS A 1 102 ? -8.586 -7.875 -6.156 1 93.62 102 LYS A O 1
ATOM 804 N N . GLN A 1 103 ? -8.984 -10.07 -6.051 1 93.12 103 GLN A N 1
ATOM 805 C CA . GLN A 1 103 ? -7.781 -10.336 -5.27 1 93.12 103 GLN A CA 1
ATOM 806 C C . GLN A 1 103 ? -6.523 -10.086 -6.094 1 93.12 103 GLN A C 1
ATOM 808 O O . GLN A 1 103 ? -5.559 -9.5 -5.602 1 93.12 103 GLN A O 1
ATOM 813 N N . LEU A 1 104 ? -6.637 -10.453 -7.352 1 95.25 104 LEU A N 1
ATOM 814 C CA . LEU A 1 104 ? -5.516 -10.227 -8.258 1 95.25 104 LEU A CA 1
ATOM 815 C C . LEU A 1 104 ? -5.32 -8.734 -8.523 1 95.25 104 LEU A C 1
ATOM 817 O O . LEU A 1 104 ? -4.188 -8.25 -8.555 1 95.25 104 LEU A O 1
ATOM 821 N N . THR A 1 105 ? -6.414 -8.055 -8.664 1 97.19 105 THR A N 1
ATOM 822 C CA . THR A 1 105 ? -6.344 -6.613 -8.875 1 97.19 105 THR A CA 1
ATOM 823 C C . THR A 1 105 ? -5.777 -5.918 -7.641 1 97.19 105 THR A C 1
ATOM 825 O O . THR A 1 105 ? -4.953 -5.004 -7.758 1 97.19 105 THR A O 1
ATOM 828 N N . SER A 1 106 ? -6.152 -6.371 -6.445 1 97.81 106 SER A N 1
ATOM 829 C CA . SER A 1 106 ? -5.578 -5.844 -5.211 1 97.81 106 SER A CA 1
ATOM 830 C C . SER A 1 106 ? -4.066 -6.039 -5.176 1 97.81 106 SER A C 1
ATOM 832 O O . SER A 1 106 ? -3.332 -5.148 -4.75 1 97.81 106 SER A O 1
ATOM 834 N N . SER A 1 107 ? -3.646 -7.176 -5.637 1 97.94 107 SER A N 1
ATOM 835 C CA . SER A 1 107 ? -2.217 -7.457 -5.695 1 97.94 107 SER A CA 1
ATOM 836 C C . SER A 1 107 ? -1.505 -6.516 -6.66 1 97.94 107 SER A C 1
ATOM 838 O O . SER A 1 107 ? -0.391 -6.066 -6.391 1 97.94 107 SER A O 1
ATOM 840 N N . HIS A 1 108 ? -2.162 -6.293 -7.758 1 98.44 108 HIS A N 1
ATOM 841 C CA . HIS A 1 108 ? -1.604 -5.355 -8.727 1 98.44 108 HIS A CA 1
ATOM 842 C C . HIS A 1 108 ? -1.421 -3.973 -8.102 1 98.44 108 HIS A C 1
ATOM 844 O O . HIS A 1 108 ? -0.369 -3.35 -8.266 1 98.44 108 HIS A O 1
ATOM 850 N N . TYR A 1 109 ? -2.42 -3.479 -7.402 1 98.5 109 TYR A N 1
ATOM 851 C CA . TYR A 1 109 ? -2.34 -2.18 -6.746 1 98.5 109 TYR A CA 1
ATOM 852 C C . TYR A 1 109 ? -1.223 -2.162 -5.711 1 98.5 109 TYR A C 1
ATOM 854 O O . TYR A 1 109 ? -0.497 -1.173 -5.586 1 98.5 109 TYR A O 1
ATOM 862 N N . LEU A 1 110 ? -1.068 -3.246 -4.973 1 98.5 110 LEU A N 1
ATOM 863 C CA . LEU A 1 110 ? -0.003 -3.352 -3.982 1 98.5 110 LEU A CA 1
ATOM 864 C C . LEU A 1 110 ? 1.367 -3.264 -4.645 1 98.5 110 LEU A C 1
ATOM 866 O O . LEU A 1 110 ? 2.234 -2.514 -4.191 1 98.5 110 LEU A O 1
ATOM 870 N N . ILE A 1 111 ? 1.533 -3.996 -5.672 1 98.62 111 ILE A N 1
ATOM 871 C CA . ILE A 1 111 ? 2.811 -4.031 -6.375 1 98.62 111 ILE A CA 1
ATOM 872 C C . ILE A 1 111 ? 3.127 -2.646 -6.938 1 98.62 111 ILE A C 1
ATOM 874 O O . ILE A 1 111 ? 4.266 -2.178 -6.852 1 98.62 111 ILE A O 1
ATOM 878 N N . ASP A 1 112 ? 2.152 -2.049 -7.551 1 98.38 112 ASP A N 1
ATOM 879 C CA . ASP A 1 112 ? 2.34 -0.693 -8.062 1 98.38 112 ASP A CA 1
ATOM 880 C C . ASP A 1 112 ? 2.807 0.249 -6.953 1 98.38 112 ASP A C 1
ATOM 882 O O . ASP A 1 112 ? 3.746 1.023 -7.145 1 98.38 112 ASP A O 1
ATOM 886 N N . TYR A 1 113 ? 2.182 0.167 -5.816 1 98.38 113 TYR A N 1
ATOM 887 C CA . TYR A 1 113 ? 2.529 0.973 -4.648 1 98.38 113 TYR A CA 1
ATOM 888 C C . TYR A 1 113 ? 3.975 0.728 -4.23 1 98.38 113 TYR A C 1
ATOM 890 O O . TYR A 1 113 ? 4.758 1.672 -4.098 1 98.38 113 TYR A O 1
ATOM 898 N N . LEU A 1 114 ? 4.348 -0.529 -4.086 1 98.44 114 LEU A N 1
ATOM 899 C CA . LEU A 1 114 ? 5.691 -0.892 -3.643 1 98.44 114 LEU A CA 1
ATOM 900 C C . LEU A 1 114 ? 6.734 -0.455 -4.66 1 98.44 114 LEU A C 1
ATOM 902 O O . LEU A 1 114 ? 7.797 0.055 -4.289 1 98.44 114 LEU A O 1
ATOM 906 N N . CYS A 1 115 ? 6.418 -0.603 -5.93 1 98.38 115 CYS A N 1
ATOM 907 C CA . CYS A 1 115 ? 7.379 -0.24 -6.969 1 98.38 115 CYS A CA 1
ATOM 908 C C . CYS A 1 115 ? 7.535 1.272 -7.059 1 98.38 115 CYS A C 1
ATOM 910 O O . CYS A 1 115 ? 8.625 1.771 -7.355 1 98.38 115 CYS A O 1
ATOM 912 N N . LYS A 1 116 ? 6.469 2 -6.848 1 98 116 LYS A N 1
ATOM 913 C CA . LYS A 1 116 ? 6.574 3.455 -6.781 1 98 116 LYS A CA 1
ATOM 914 C C . LYS A 1 116 ? 7.473 3.889 -5.625 1 98 116 LYS A C 1
ATOM 916 O O . LYS A 1 116 ? 8.273 4.816 -5.77 1 98 116 LYS A O 1
ATOM 921 N N . LEU A 1 117 ? 7.328 3.219 -4.449 1 98 117 LEU A N 1
ATOM 922 C CA . LEU A 1 117 ? 8.195 3.521 -3.318 1 98 117 LEU A CA 1
ATOM 923 C C . LEU A 1 117 ? 9.656 3.242 -3.664 1 98 117 LEU A C 1
ATOM 925 O O . LEU A 1 117 ? 10.539 4.039 -3.336 1 98 117 LEU A O 1
ATOM 929 N N . LEU A 1 118 ? 9.875 2.113 -4.309 1 97.94 118 LEU A N 1
ATOM 930 C CA . LEU A 1 118 ? 11.242 1.764 -4.695 1 97.94 118 LEU A CA 1
ATOM 931 C C . LEU A 1 118 ? 11.812 2.799 -5.652 1 97.94 118 LEU A C 1
ATOM 933 O O . LEU A 1 118 ? 12.977 3.197 -5.52 1 97.94 118 LEU A O 1
ATOM 937 N N . THR A 1 119 ? 10.992 3.252 -6.594 1 97.38 119 THR A N 1
ATOM 938 C CA . THR A 1 119 ? 11.438 4.266 -7.543 1 97.38 119 THR A CA 1
ATOM 939 C C . THR A 1 119 ? 11.758 5.574 -6.824 1 97.38 119 THR A C 1
ATOM 941 O O . THR A 1 119 ? 12.719 6.258 -7.18 1 97.38 119 THR A O 1
ATOM 944 N N . LEU A 1 120 ? 11.008 5.879 -5.863 1 96.56 120 LEU A N 1
ATOM 945 C CA . LEU A 1 120 ? 11.141 7.137 -5.137 1 96.56 120 LEU A CA 1
ATOM 946 C C . LEU A 1 120 ? 12.367 7.121 -4.238 1 96.56 120 LEU A C 1
ATOM 948 O O . LEU A 1 120 ? 13.055 8.141 -4.102 1 96.56 120 LEU A O 1
ATOM 952 N N . HIS A 1 121 ? 12.695 5.953 -3.664 1 96.81 121 HIS A N 1
ATOM 953 C CA . HIS A 1 121 ? 13.641 5.953 -2.557 1 96.81 121 HIS A CA 1
ATOM 954 C C . HIS A 1 121 ? 14.922 5.219 -2.928 1 96.81 121 HIS A C 1
ATOM 956 O O . HIS A 1 121 ? 15.875 5.188 -2.146 1 96.81 121 HIS A O 1
ATOM 962 N N . THR A 1 122 ? 14.867 4.605 -4.051 1 96.44 122 THR A N 1
ATOM 963 C CA . THR A 1 122 ? 16.078 3.961 -4.551 1 96.44 122 THR A CA 1
ATOM 964 C C . THR A 1 122 ? 16.422 4.469 -5.945 1 96.44 122 THR A C 1
ATOM 966 O O . THR A 1 122 ? 15.789 5.398 -6.449 1 96.44 122 THR A O 1
ATOM 969 N N . THR A 1 123 ? 17.406 3.904 -6.547 1 93.94 123 THR A N 1
ATOM 970 C CA . THR A 1 123 ? 17.828 4.312 -7.883 1 93.94 123 THR A CA 1
ATOM 971 C C . THR A 1 123 ? 17.109 3.488 -8.953 1 93.94 123 THR A C 1
ATOM 973 O O . THR A 1 123 ? 17.391 3.621 -10.141 1 93.94 123 THR A O 1
ATOM 976 N N . TRP A 1 124 ? 16.203 2.688 -8.461 1 94.62 124 TRP A N 1
ATOM 977 C CA . TRP A 1 124 ? 15.508 1.84 -9.422 1 94.62 124 TRP A CA 1
ATOM 978 C C . TRP A 1 124 ? 14.539 2.66 -10.266 1 94.62 124 TRP A C 1
ATOM 980 O O . TRP A 1 124 ? 13.75 3.443 -9.727 1 94.62 124 TRP A O 1
ATOM 990 N N . SER A 1 125 ? 14.562 2.504 -11.539 1 91.44 125 SER A N 1
ATOM 991 C CA . SER A 1 125 ? 13.656 3.182 -12.461 1 91.44 125 SER A CA 1
ATOM 992 C C . SER A 1 125 ? 13.211 2.25 -13.586 1 91.44 125 SER A C 1
ATOM 994 O O . SER A 1 125 ? 12.922 2.701 -14.695 1 91.44 125 SER A O 1
ATOM 996 N N . GLY A 1 126 ? 13.195 1.015 -13.289 1 90.75 126 GLY A N 1
ATOM 997 C CA . GLY A 1 126 ? 12.867 0.042 -14.32 1 90.75 126 GLY A CA 1
ATOM 998 C C . GLY A 1 126 ? 11.367 -0.14 -14.5 1 90.75 126 GLY A C 1
ATOM 999 O O . GLY A 1 126 ? 10.57 0.604 -13.93 1 90.75 126 GLY A O 1
ATOM 1000 N N . GLU A 1 127 ? 11.102 -0.998 -15.406 1 94 127 GLU A N 1
ATOM 1001 C CA . GLU A 1 127 ? 9.719 -1.357 -15.711 1 94 127 GLU A CA 1
ATOM 1002 C C . GLU A 1 127 ? 9.445 -2.822 -15.383 1 94 127 GLU A C 1
ATOM 1004 O O . GLU A 1 127 ? 10.383 -3.617 -15.25 1 94 127 GLU A O 1
ATOM 1009 N N . TYR A 1 128 ? 8.266 -3.115 -15.188 1 96.56 128 TYR A N 1
ATOM 1010 C CA . TYR A 1 128 ? 7.832 -4.492 -14.977 1 96.56 128 TYR A CA 1
ATOM 1011 C C . TYR A 1 128 ? 6.508 -4.766 -15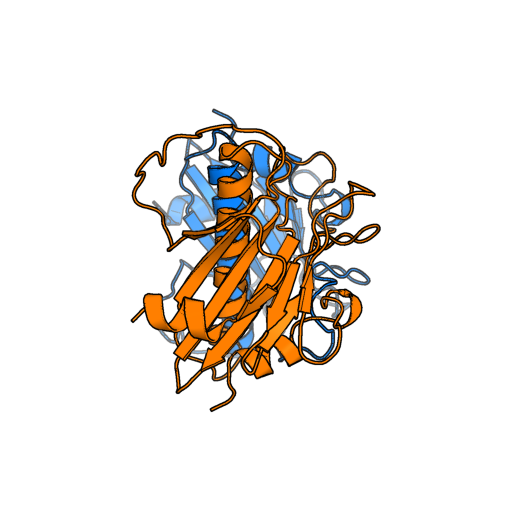.68 1 96.56 128 TYR A C 1
ATOM 1013 O O . TYR A 1 128 ? 5.766 -3.836 -16 1 96.56 128 TYR A O 1
ATOM 1021 N N . ILE A 1 129 ? 6.305 -6.012 -15.977 1 96.56 129 ILE A N 1
ATOM 1022 C CA . ILE A 1 129 ? 5.004 -6.492 -16.438 1 96.56 129 ILE A CA 1
ATOM 1023 C C . ILE A 1 129 ? 4.289 -7.207 -15.289 1 96.56 129 ILE A C 1
ATOM 1025 O O . ILE A 1 129 ? 4.891 -8.016 -14.578 1 96.56 129 ILE A O 1
ATOM 1029 N N . PHE A 1 130 ? 3.098 -6.859 -15.047 1 98 130 PHE A N 1
ATOM 1030 C CA . PHE A 1 130 ? 2.271 -7.586 -14.086 1 98 130 PHE A CA 1
ATOM 1031 C C . PHE A 1 130 ? 1.375 -8.594 -14.797 1 98 130 PHE A C 1
ATOM 1033 O O . PHE A 1 130 ? 0.741 -8.266 -15.805 1 98 130 PHE A O 1
ATOM 1040 N N . ALA A 1 131 ? 1.33 -9.773 -14.336 1 97.25 131 ALA A N 1
ATOM 1041 C CA . ALA A 1 131 ? 0.479 -10.844 -14.844 1 97.25 131 ALA A CA 1
ATOM 1042 C C . ALA A 1 131 ? -0.09 -11.688 -13.703 1 97.25 131 ALA A C 1
ATOM 1044 O O . ALA A 1 131 ? 0.31 -11.523 -12.547 1 97.25 131 ALA A O 1
ATOM 1045 N N . ALA A 1 132 ? -1.054 -12.516 -14.07 1 96.06 132 ALA A N 1
ATOM 1046 C CA . ALA A 1 132 ? -1.689 -13.32 -13.023 1 96.06 132 ALA A CA 1
ATOM 1047 C C . ALA A 1 132 ? -1.818 -14.773 -13.461 1 96.06 132 ALA A C 1
ATOM 1049 O O . ALA A 1 132 ? -1.84 -15.078 -14.656 1 96.06 132 ALA A O 1
ATOM 1050 N N . ILE A 1 133 ? -1.753 -15.609 -12.484 1 92.81 133 ILE A N 1
ATOM 1051 C CA . ILE A 1 133 ? -1.983 -17.031 -12.656 1 92.81 133 ILE A CA 1
ATOM 1052 C C . ILE A 1 133 ? -3.205 -17.469 -11.844 1 92.81 133 ILE A C 1
ATOM 1054 O O . ILE A 1 133 ? -3.297 -17.172 -10.648 1 92.81 133 ILE A O 1
ATOM 1058 N N . ILE A 1 134 ? -4.129 -18 -12.461 1 90.25 134 ILE A N 1
ATOM 1059 C CA . ILE A 1 134 ? -5.238 -18.656 -11.773 1 90.25 134 ILE A CA 1
ATOM 1060 C C . ILE A 1 134 ? -5.137 -20.172 -11.953 1 90.25 134 ILE A C 1
ATOM 1062 O O . ILE A 1 134 ? -5.23 -20.672 -13.07 1 90.25 134 ILE A O 1
ATOM 1066 N N . ALA A 1 135 ? -4.891 -20.844 -10.828 1 86.12 135 ALA A N 1
ATOM 1067 C CA . ALA A 1 135 ? -4.703 -22.297 -10.891 1 86.12 135 ALA A CA 1
ATOM 1068 C C . ALA A 1 135 ? -5.918 -23.031 -10.336 1 86.12 135 ALA A C 1
ATOM 1070 O O . ALA A 1 135 ? -6.402 -22.719 -9.25 1 86.12 135 ALA A O 1
ATOM 1071 N N . SER A 1 136 ? -6.559 -23.859 -11.172 1 76.12 136 SER A N 1
ATOM 1072 C CA . SER A 1 136 ? -7.719 -24.625 -10.742 1 76.12 136 SER A CA 1
ATOM 1073 C C . SER A 1 136 ? -7.422 -26.125 -10.758 1 76.12 136 SER A C 1
ATOM 1075 O O . SER A 1 136 ? -6.629 -26.594 -11.578 1 76.12 136 SER A O 1
ATOM 1077 N N . THR A 1 137 ? -7.543 -26.781 -9.711 1 58.41 137 THR A N 1
ATOM 1078 C CA . THR A 1 137 ? -7.523 -28.25 -9.734 1 58.41 137 THR A CA 1
ATOM 1079 C C . THR A 1 137 ? -8.844 -28.797 -10.266 1 58.41 137 THR A C 1
ATOM 1081 O O . THR A 1 137 ? -9.898 -28.172 -10.086 1 58.41 137 THR A O 1
ATOM 1084 N N . PRO A 1 138 ? -8.727 -29.781 -11.25 1 48.28 138 PRO A N 1
ATOM 1085 C CA . PRO A 1 138 ? -9.875 -30.422 -11.891 1 48.28 138 PRO A CA 1
ATOM 1086 C C . PRO A 1 138 ? -11.047 -30.625 -10.938 1 48.28 138 PRO A C 1
ATOM 1088 O O . PRO A 1 138 ? -11.984 -31.375 -11.242 1 48.28 138 PRO A O 1
ATOM 1091 N N . THR A 1 139 ? -11.109 -30.156 -9.742 1 45.41 139 THR A N 1
ATOM 1092 C CA . THR A 1 139 ? -12.359 -30.844 -9.469 1 45.41 139 THR A CA 1
ATOM 1093 C C . THR A 1 139 ? -13.367 -30.625 -10.594 1 45.41 139 THR A C 1
ATOM 1095 O O . THR A 1 139 ? -13.891 -31.578 -11.172 1 45.41 139 THR A O 1
ATOM 1098 N N . ARG A 1 140 ? -14.703 -30.031 -10.156 1 41.81 140 ARG A N 1
ATOM 1099 C CA . ARG A 1 140 ? -15.992 -30.047 -10.836 1 41.81 140 ARG A CA 1
ATOM 1100 C C . ARG A 1 140 ? -15.977 -29.172 -12.07 1 41.81 140 ARG A C 1
ATOM 1102 O O . ARG A 1 140 ? -15.289 -28.141 -12.102 1 41.81 140 ARG A O 1
ATOM 1109 N N . ARG A 1 141 ? -16.516 -29.547 -13.266 1 35.53 141 ARG A N 1
ATOM 1110 C CA . ARG A 1 141 ? -16.922 -29.141 -14.609 1 35.53 141 ARG A CA 1
ATOM 1111 C C . ARG A 1 141 ? -17.25 -27.641 -14.648 1 35.53 141 ARG A C 1
ATOM 1113 O O . ARG A 1 141 ? -17.922 -27.172 -15.57 1 35.53 141 ARG A O 1
ATOM 1120 N N . THR A 1 142 ? -17 -26.719 -13.617 1 36.84 142 THR A N 1
ATOM 1121 C CA . THR A 1 142 ? -17.859 -25.578 -13.922 1 36.84 142 THR A CA 1
ATOM 1122 C C . THR A 1 142 ? -17.234 -24.734 -15.031 1 36.84 142 THR A C 1
ATOM 1124 O O . THR A 1 142 ? -16.047 -24.406 -14.984 1 36.84 142 THR A O 1
ATOM 1127 N N . VAL A 1 143 ? -17.719 -24.75 -16.312 1 35.31 143 VAL A N 1
ATOM 1128 C CA . VAL A 1 143 ? -17.609 -24.016 -17.578 1 35.31 143 VAL A CA 1
ATOM 1129 C C . VAL A 1 143 ? -17.531 -22.516 -17.297 1 35.31 143 VAL A C 1
ATOM 1131 O O . VAL A 1 143 ? -18.531 -21.891 -16.938 1 35.31 143 VAL A O 1
ATOM 1134 N N . ASN A 1 144 ? -16.859 -21.953 -16.359 1 36.47 144 ASN A N 1
ATOM 1135 C CA . ASN A 1 144 ? -17.25 -20.547 -16.266 1 36.47 144 ASN A CA 1
ATOM 1136 C C . ASN A 1 144 ? -16.672 -19.719 -17.422 1 36.47 144 ASN A C 1
ATOM 1138 O O . ASN A 1 144 ? -15.531 -19.922 -17.828 1 36.47 144 ASN A O 1
ATOM 1142 N N . LYS A 1 145 ? -17.484 -19.25 -18.359 1 34.69 145 LYS A N 1
ATOM 1143 C CA . LYS A 1 145 ? -17.406 -18.328 -19.5 1 34.69 145 LYS A CA 1
ATOM 1144 C C . LYS A 1 145 ? -16.422 -17.203 -19.234 1 34.69 145 LYS A C 1
ATOM 1146 O O . LYS A 1 145 ? -16.438 -16.609 -18.141 1 34.69 145 LYS A O 1
ATOM 1151 N N . ARG A 1 146 ? -15.336 -17.078 -19.984 1 37.62 146 ARG A N 1
ATOM 1152 C CA . ARG A 1 146 ? -14.312 -16.047 -20.078 1 37.62 146 ARG A CA 1
ATOM 1153 C C . ARG A 1 146 ? -14.938 -14.656 -20.188 1 37.62 146 ARG A C 1
ATOM 1155 O O . ARG A 1 146 ? -15.688 -14.383 -21.125 1 37.62 146 ARG A O 1
ATOM 1162 N N . THR A 1 147 ? -15.609 -14.133 -19.219 1 36.62 147 THR A N 1
ATOM 1163 C CA . THR A 1 147 ? -16.031 -12.758 -19.469 1 36.62 147 THR A CA 1
ATOM 1164 C C . THR A 1 147 ? -14.852 -11.883 -19.875 1 36.62 147 THR A C 1
ATOM 1166 O O . THR A 1 147 ? -13.812 -11.898 -19.203 1 36.62 147 THR A O 1
ATOM 1169 N N . THR A 1 148 ? -14.695 -11.625 -21.172 1 39.53 148 THR A N 1
ATOM 1170 C CA . THR A 1 148 ? -13.711 -10.828 -21.891 1 39.53 148 THR A CA 1
ATOM 1171 C C . THR A 1 148 ? -13.508 -9.477 -21.219 1 39.53 148 THR A C 1
ATOM 1173 O O . THR A 1 148 ? -13.922 -8.438 -21.75 1 39.53 148 THR A O 1
ATOM 1176 N N . VAL A 1 149 ? -13.883 -9.195 -19.984 1 41.75 149 VAL A N 1
ATOM 1177 C CA . VAL A 1 149 ? -13.609 -7.797 -19.672 1 41.75 149 VAL A CA 1
ATOM 1178 C C . VAL A 1 149 ? -12.133 -7.492 -19.922 1 41.75 149 VAL A C 1
ATOM 1180 O O . VAL A 1 149 ? -11.273 -8.359 -19.75 1 41.75 149 VAL A O 1
ATOM 1183 N N . LYS A 1 150 ? -11.797 -6.562 -20.766 1 54.59 150 LYS A N 1
ATOM 1184 C CA . LYS A 1 150 ? -10.445 -6.059 -21.031 1 54.59 150 LYS A CA 1
ATOM 1185 C C . LYS A 1 150 ? -9.602 -6.07 -19.75 1 54.59 150 LYS A C 1
ATOM 1187 O O . LYS A 1 150 ? -9.836 -5.273 -18.844 1 54.59 150 LYS A O 1
ATOM 1192 N N . ASP A 1 151 ? -8.977 -7.195 -19.391 1 72.12 151 ASP A N 1
ATOM 1193 C CA . ASP A 1 151 ? -8.203 -7.371 -18.172 1 72.12 151 ASP A CA 1
ATOM 1194 C C . ASP A 1 151 ? -7.086 -6.336 -18.078 1 72.12 151 ASP A C 1
ATOM 1196 O O . ASP A 1 151 ? -6.535 -5.914 -19.094 1 72.12 151 ASP A O 1
ATOM 1200 N N . LEU A 1 152 ? -6.984 -5.672 -16.906 1 85.62 152 LEU A N 1
ATOM 1201 C CA . LEU A 1 152 ? -5.93 -4.711 -16.609 1 85.62 152 LEU A CA 1
ATOM 1202 C C . LEU A 1 152 ? -4.551 -5.328 -16.828 1 85.62 152 LEU A C 1
ATOM 1204 O O . LEU A 1 152 ? -3.576 -4.613 -17.062 1 85.62 152 LEU A O 1
ATOM 1208 N N . PHE A 1 153 ? -4.504 -6.723 -16.812 1 95.19 153 PHE A N 1
ATOM 1209 C CA . PHE A 1 153 ? -3.264 -7.477 -16.953 1 95.19 153 PHE A CA 1
ATOM 1210 C C . PHE A 1 153 ? -3.541 -8.875 -17.5 1 95.19 153 PHE A C 1
ATOM 1212 O O . PHE A 1 153 ? -4.668 -9.367 -17.406 1 95.19 153 PHE A O 1
ATOM 1219 N N . PRO A 1 154 ? -2.527 -9.492 -18.141 1 94.44 154 PRO A N 1
ATOM 1220 C CA . PRO A 1 154 ? -2.703 -10.867 -18.641 1 94.44 154 PRO A CA 1
ATOM 1221 C C . PRO A 1 154 ? -2.971 -11.859 -17.516 1 94.44 154 PRO A C 1
ATOM 1223 O O . PRO A 1 154 ? -2.367 -11.766 -16.438 1 94.44 154 PRO A O 1
ATOM 1226 N N . ILE A 1 155 ? -3.9 -12.758 -17.766 1 92.62 155 ILE A N 1
ATOM 1227 C CA . ILE A 1 155 ? -4.23 -13.82 -16.812 1 92.62 155 ILE A CA 1
ATOM 1228 C C . ILE A 1 155 ? -4.004 -15.18 -17.453 1 92.62 155 ILE A C 1
ATOM 1230 O O . ILE A 1 155 ? -4.531 -15.461 -18.547 1 92.62 155 ILE A O 1
ATOM 1234 N N . TYR A 1 156 ? -3.236 -15.984 -16.797 1 90.94 156 TYR A N 1
ATOM 1235 C CA . TYR A 1 156 ? -2.945 -17.328 -17.281 1 90.94 156 TYR A CA 1
ATOM 1236 C C . TYR A 1 156 ? -3.699 -18.375 -16.453 1 90.94 156 TYR A C 1
ATOM 1238 O O . TYR A 1 156 ? -3.359 -18.625 -15.305 1 90.94 156 TYR A O 1
ATOM 1246 N N . PRO A 1 157 ? -4.668 -18.938 -17.062 1 87.94 157 PRO A N 1
ATOM 1247 C CA . PRO A 1 157 ? -5.32 -20.062 -16.391 1 87.94 157 PRO A CA 1
ATOM 1248 C C . PRO A 1 157 ? -4.496 -21.344 -16.438 1 87.94 157 PRO A C 1
ATOM 1250 O O . PRO A 1 157 ? -3.977 -21.703 -17.5 1 87.94 157 PRO A O 1
ATOM 1253 N N . ILE A 1 158 ? -4.223 -21.922 -15.289 1 84.62 158 ILE A N 1
ATOM 1254 C CA . ILE A 1 158 ? -3.527 -23.203 -15.203 1 84.62 158 ILE A CA 1
ATOM 1255 C C . ILE A 1 158 ? -4.48 -24.266 -14.664 1 84.62 158 ILE A C 1
ATOM 1257 O O . ILE A 1 158 ? -5.02 -24.125 -13.562 1 84.62 158 ILE A O 1
ATOM 1261 N N . GLU A 1 159 ? -4.719 -25.219 -15.469 1 81.81 159 GLU A N 1
ATOM 1262 C CA . GLU A 1 159 ? -5.648 -26.266 -15.078 1 81.81 159 GLU A CA 1
ATOM 1263 C C . GLU A 1 159 ? -4.93 -27.609 -14.914 1 81.81 159 GLU A C 1
ATOM 1265 O O . GLU A 1 159 ? -4.156 -28.016 -15.781 1 81.81 159 GLU A O 1
ATOM 1270 N N . ASN A 1 160 ? -5.16 -28.203 -13.766 1 77.88 160 ASN A N 1
ATOM 1271 C CA . ASN A 1 160 ? -4.703 -29.562 -13.5 1 77.88 160 ASN A CA 1
ATOM 1272 C C . ASN A 1 160 ? -3.182 -29.672 -13.57 1 77.88 160 ASN A C 1
ATOM 1274 O O . ASN A 1 160 ? -2.648 -30.641 -14.102 1 77.88 160 ASN A O 1
ATOM 1278 N N . GLN A 1 161 ? -2.504 -28.656 -13.305 1 80.81 161 GLN A N 1
ATOM 1279 C CA . GLN A 1 161 ? -1.046 -28.641 -13.25 1 80.81 161 GLN A CA 1
ATOM 1280 C C . GLN A 1 161 ? -0.554 -28.328 -11.836 1 80.81 161 GLN A C 1
ATOM 1282 O O . GLN A 1 161 ? -1.123 -27.484 -11.148 1 80.81 161 GLN A O 1
ATOM 1287 N N . SER A 1 162 ? 0.429 -29.125 -11.516 1 86.19 162 SER A N 1
ATOM 1288 C CA . SER A 1 162 ? 0.989 -28.906 -10.188 1 86.19 162 SER A CA 1
ATOM 1289 C C . SER A 1 162 ? 2.311 -28.141 -10.258 1 86.19 162 SER A C 1
ATOM 1291 O O . SER A 1 162 ? 2.834 -27.703 -9.234 1 86.19 162 SER A O 1
ATOM 1293 N N . VAL A 1 163 ? 2.793 -28.047 -11.484 1 91.25 163 VAL A N 1
ATOM 1294 C CA . VAL A 1 163 ? 4.066 -27.359 -11.656 1 91.25 163 VAL A CA 1
ATOM 1295 C C . VAL A 1 163 ? 3.959 -26.359 -12.805 1 91.25 163 VAL A C 1
ATOM 1297 O O . VAL A 1 163 ? 3.4 -26.672 -13.859 1 91.25 163 VAL A O 1
ATOM 1300 N N . VAL A 1 164 ? 4.438 -25.188 -12.602 1 92.75 164 VAL A N 1
ATOM 1301 C CA . VAL A 1 164 ? 4.461 -24.141 -13.617 1 92.75 164 VAL A CA 1
ATOM 1302 C C . VAL A 1 164 ? 5.883 -23.609 -13.773 1 92.75 164 VAL A C 1
ATOM 1304 O O . VAL A 1 164 ? 6.543 -23.281 -12.789 1 92.75 164 VAL A O 1
ATOM 1307 N N . LYS A 1 165 ? 6.355 -23.578 -14.977 1 94.69 165 LYS A N 1
ATOM 1308 C CA . LYS A 1 165 ? 7.617 -22.922 -15.297 1 94.69 165 LYS A CA 1
ATOM 1309 C C . LYS A 1 165 ? 7.391 -21.484 -15.727 1 94.69 165 LYS A C 1
ATOM 1311 O O . LYS A 1 165 ? 6.742 -21.219 -16.75 1 94.69 165 LYS A O 1
ATOM 1316 N N . LEU A 1 166 ? 7.973 -20.578 -15.008 1 95.25 166 LEU A N 1
ATOM 1317 C CA . LEU A 1 166 ? 7.766 -19.156 -15.266 1 95.25 166 LEU A CA 1
ATOM 1318 C C . LEU A 1 166 ? 8.234 -18.781 -16.672 1 95.25 166 LEU A C 1
ATOM 1320 O O . LEU A 1 166 ? 7.641 -17.922 -17.312 1 95.25 166 LEU A O 1
ATOM 1324 N N . THR A 1 167 ? 9.305 -19.422 -17.109 1 93.62 167 THR A N 1
ATOM 1325 C CA . THR A 1 167 ? 9.852 -19.109 -18.438 1 93.62 167 THR A CA 1
ATOM 1326 C C . THR A 1 167 ? 8.82 -19.375 -19.531 1 93.62 167 THR A C 1
ATOM 1328 O O . THR A 1 167 ? 8.758 -18.656 -20.516 1 93.62 167 THR A O 1
ATOM 1331 N N . ASP A 1 168 ? 7.977 -20.406 -19.328 1 92.88 168 ASP A N 1
ATOM 1332 C CA . ASP A 1 168 ? 6.93 -20.734 -20.297 1 92.88 168 ASP A CA 1
ATOM 1333 C C . ASP A 1 168 ? 5.883 -19.609 -20.359 1 92.88 168 ASP A C 1
ATOM 1335 O O . ASP A 1 168 ? 5.406 -19.266 -21.438 1 92.88 168 ASP A O 1
ATOM 1339 N N . LEU A 1 169 ? 5.555 -19.094 -19.203 1 92.69 169 LEU A N 1
ATOM 1340 C CA . LEU A 1 169 ? 4.57 -18.016 -19.141 1 92.69 169 LEU A CA 1
ATOM 1341 C C . LEU A 1 169 ? 5.145 -16.719 -19.703 1 92.69 169 LEU A C 1
ATOM 1343 O O . LEU A 1 169 ? 4.465 -16 -20.438 1 92.69 169 LEU A O 1
ATOM 1347 N N . MET A 1 170 ? 6.402 -16.453 -19.422 1 93.31 170 MET A N 1
ATOM 1348 C CA . MET A 1 170 ? 7.062 -15.227 -19.844 1 93.31 170 MET A CA 1
ATOM 1349 C C . MET A 1 170 ? 7.238 -15.203 -21.359 1 93.31 170 MET A C 1
ATOM 1351 O O . MET A 1 170 ? 7.176 -14.141 -21.984 1 93.31 170 MET A O 1
ATOM 1355 N N . ASP A 1 171 ? 7.406 -16.344 -21.984 1 90.75 171 ASP A N 1
ATOM 1356 C CA . ASP A 1 171 ? 7.535 -16.469 -23.422 1 90.75 171 ASP A CA 1
ATOM 1357 C C . ASP A 1 171 ? 6.242 -16.047 -24.125 1 90.75 171 ASP A C 1
ATOM 1359 O O . ASP A 1 171 ? 6.273 -15.57 -25.266 1 90.75 171 ASP A O 1
ATOM 1363 N N . LYS A 1 172 ? 5.105 -16.141 -23.406 1 88.94 172 LYS A N 1
ATOM 1364 C CA . LYS A 1 172 ? 3.807 -15.797 -23.969 1 88.94 172 LYS A CA 1
ATOM 1365 C C . LYS A 1 172 ? 3.539 -14.297 -23.859 1 88.94 172 LYS A C 1
ATOM 1367 O O . LYS A 1 172 ? 2.627 -13.773 -24.5 1 88.94 172 LYS A O 1
ATOM 1372 N N . LEU A 1 173 ? 4.238 -13.594 -22.922 1 85.19 173 LEU A N 1
ATOM 1373 C CA . LEU A 1 173 ? 4.043 -12.172 -22.688 1 85.19 173 LEU A CA 1
ATOM 1374 C C . LEU A 1 173 ? 4.77 -11.344 -23.75 1 85.19 173 LEU A C 1
ATOM 1376 O O . LEU A 1 173 ? 4.504 -10.148 -23.906 1 85.19 173 LEU A O 1
ATOM 1380 N N . GLN A 1 174 ? 5.703 -11.836 -24.594 1 65 174 GLN A N 1
ATOM 1381 C CA . GLN A 1 174 ? 6.414 -11.141 -25.656 1 65 174 GLN A CA 1
ATOM 1382 C C . GLN A 1 174 ? 5.547 -11.023 -26.906 1 65 174 GLN A C 1
ATOM 1384 O O . GLN A 1 174 ? 4.676 -11.867 -27.156 1 65 174 GLN A O 1
ATOM 1389 N N . MET B 1 1 ? -24.453 8.219 -0.898 1 68.75 1 MET B N 1
ATOM 1390 C CA . MET B 1 1 ? -23.188 7.551 -1.204 1 68.75 1 MET B CA 1
ATOM 1391 C C . MET B 1 1 ? -22.203 7.703 -0.055 1 68.75 1 MET B C 1
ATOM 1393 O O . MET B 1 1 ? -22.219 8.711 0.65 1 68.75 1 MET B O 1
ATOM 1397 N N . THR B 1 2 ? -21.656 6.684 0.511 1 85.81 2 THR B N 1
ATOM 1398 C CA . THR B 1 2 ? -20.75 6.711 1.646 1 85.81 2 THR B CA 1
ATOM 1399 C C . THR B 1 2 ? -19.547 7.617 1.359 1 85.81 2 THR B C 1
ATOM 1401 O O . THR B 1 2 ? -18.953 7.547 0.281 1 85.81 2 THR B O 1
ATOM 1404 N N . SER B 1 3 ? -19.359 8.586 2.201 1 92.56 3 SER B N 1
ATOM 1405 C CA . SER B 1 3 ? -18.266 9.523 2.004 1 92.56 3 SER B CA 1
ATOM 1406 C C . SER B 1 3 ? -16.906 8.852 2.232 1 92.56 3 SER B C 1
ATOM 1408 O O . SER B 1 3 ? -16.828 7.809 2.891 1 92.56 3 SER B O 1
ATOM 1410 N N . LEU B 1 4 ? -15.898 9.406 1.657 1 96.75 4 LEU B N 1
ATOM 1411 C CA . LEU B 1 4 ? -14.562 8.852 1.837 1 96.75 4 LEU B CA 1
ATOM 1412 C C . LEU B 1 4 ? -14.141 8.922 3.301 1 96.75 4 LEU B C 1
ATOM 1414 O O . LEU B 1 4 ? -13.461 8.023 3.795 1 96.75 4 LEU B O 1
ATOM 1418 N N . VAL B 1 5 ? -14.547 9.977 4.031 1 97.5 5 VAL B N 1
ATOM 1419 C CA . VAL B 1 5 ? -14.242 10.094 5.453 1 97.5 5 VAL B CA 1
ATOM 1420 C C . VAL B 1 5 ? -14.828 8.906 6.207 1 97.5 5 VAL B C 1
ATOM 1422 O O . VAL B 1 5 ? -14.141 8.273 7.012 1 97.5 5 VAL B O 1
ATOM 1425 N N . GLU B 1 6 ? -16.016 8.562 5.91 1 96.44 6 GLU B N 1
ATOM 1426 C CA . GLU B 1 6 ? -16.672 7.43 6.551 1 96.44 6 GLU B CA 1
ATOM 1427 C C . GLU B 1 6 ? -15.977 6.117 6.215 1 96.44 6 GLU B C 1
ATOM 1429 O O . GLU B 1 6 ? -15.844 5.242 7.07 1 96.44 6 GLU B O 1
ATOM 1434 N N . LEU B 1 7 ? -15.586 6.008 5.012 1 97.62 7 LEU B N 1
ATOM 1435 C CA . LEU B 1 7 ? -14.898 4.793 4.594 1 97.62 7 LEU B CA 1
ATOM 1436 C C . LEU B 1 7 ? -13.562 4.648 5.316 1 97.62 7 LEU B C 1
ATOM 1438 O O . LEU B 1 7 ? -13.195 3.553 5.746 1 97.62 7 LEU B O 1
ATOM 1442 N N . PHE B 1 8 ? -12.867 5.754 5.434 1 98.5 8 PHE B N 1
ATOM 1443 C CA . PHE B 1 8 ? -11.594 5.684 6.145 1 98.5 8 PHE B CA 1
ATOM 1444 C C . PHE B 1 8 ? -11.82 5.422 7.629 1 98.5 8 PHE B C 1
ATOM 1446 O O . PHE B 1 8 ? -10.977 4.812 8.289 1 98.5 8 PHE B O 1
ATOM 1453 N N . GLU B 1 9 ? -12.922 5.891 8.156 1 98.12 9 GLU B N 1
ATOM 1454 C CA . GLU B 1 9 ? -13.273 5.543 9.531 1 98.12 9 GLU B CA 1
ATOM 1455 C C . GLU B 1 9 ? -13.461 4.039 9.695 1 98.12 9 GLU B C 1
ATOM 1457 O O . GLU B 1 9 ? -13.125 3.477 10.742 1 98.12 9 GLU B O 1
ATOM 1462 N N . GLN B 1 10 ? -13.961 3.471 8.664 1 98 10 GLN B N 1
ATOM 1463 C CA . GLN B 1 10 ? -14.156 2.023 8.68 1 98 10 GLN B CA 1
ATOM 1464 C C . GLN B 1 10 ? -12.844 1.294 8.406 1 98 10 GLN B C 1
ATOM 1466 O O . GLN B 1 10 ? -12.688 0.125 8.773 1 98 10 GLN B O 1
ATOM 1471 N N . LEU B 1 11 ? -11.922 1.943 7.836 1 98.38 11 LEU B N 1
ATOM 1472 C CA . LEU B 1 11 ? -10.68 1.333 7.367 1 98.38 11 LEU B CA 1
ATOM 1473 C C . LEU B 1 11 ? -9.609 1.379 8.445 1 98.38 11 LEU B C 1
ATOM 1475 O O . LEU B 1 11 ?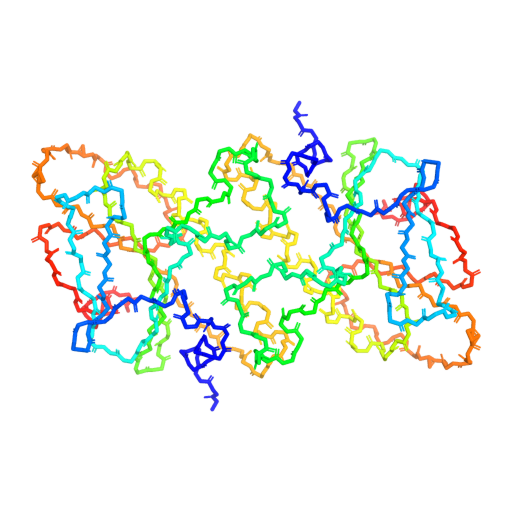 -8.961 0.366 8.734 1 98.38 11 LEU B O 1
ATOM 1479 N N . ILE B 1 12 ? -9.438 2.561 9.062 1 98.62 12 ILE B N 1
ATOM 1480 C CA . ILE B 1 12 ? -8.273 2.82 9.898 1 98.62 12 ILE B CA 1
ATOM 1481 C C . ILE B 1 12 ? -8.57 2.408 11.336 1 98.62 12 ILE B C 1
ATOM 1483 O O . ILE B 1 12 ? -9.57 2.832 11.922 1 98.62 12 ILE B O 1
ATOM 1487 N N . HIS B 1 13 ? -7.707 1.622 11.867 1 98.12 13 HIS B N 1
ATOM 1488 C CA . HIS B 1 13 ? -7.793 1.202 13.258 1 98.12 13 HIS B CA 1
ATOM 1489 C C . HIS B 1 13 ? -7.605 2.385 14.203 1 98.12 13 HIS B C 1
ATOM 1491 O O . HIS B 1 13 ? -6.777 3.264 13.945 1 98.12 13 HIS B O 1
ATOM 1497 N N . GLU B 1 14 ? -8.242 2.346 15.312 1 97.12 14 GLU B N 1
ATOM 1498 C CA . GLU B 1 14 ? -8.266 3.451 16.266 1 97.12 14 GLU B CA 1
ATOM 1499 C C . GLU B 1 14 ? -6.867 3.75 16.797 1 97.12 14 GLU B C 1
ATOM 1501 O O . GLU B 1 14 ? -6.543 4.902 17.094 1 97.12 14 GLU B O 1
ATOM 1506 N N . GLU B 1 15 ? -6.074 2.732 16.828 1 96 15 GLU B N 1
ATOM 1507 C CA . GLU B 1 15 ? -4.734 2.883 17.391 1 96 15 GLU B CA 1
ATOM 1508 C C . GLU B 1 15 ? -3.863 3.771 16.5 1 96 15 GLU B C 1
ATOM 1510 O O . GLU B 1 15 ? -2.838 4.289 16.953 1 96 15 GLU B O 1
ATOM 1515 N N . TRP B 1 16 ? -4.27 3.963 15.289 1 97.81 16 TRP B N 1
ATOM 1516 C CA . TRP B 1 16 ? -3.449 4.719 14.352 1 97.81 16 TRP B CA 1
ATOM 1517 C C . TRP B 1 16 ? -4.043 6.102 14.102 1 97.81 16 TRP B C 1
ATOM 1519 O O . TRP B 1 16 ? -3.508 6.879 13.305 1 97.81 16 TRP B O 1
ATOM 1529 N N . ARG B 1 17 ? -5.125 6.383 14.812 1 97.69 17 ARG B N 1
ATOM 1530 C CA . ARG B 1 17 ? -5.75 7.699 14.68 1 97.69 17 ARG B CA 1
ATOM 1531 C C . ARG B 1 17 ? -4.973 8.75 15.469 1 97.69 17 ARG B C 1
ATOM 1533 O O . ARG B 1 17 ? -4.375 8.445 16.5 1 97.69 17 ARG B O 1
ATOM 1540 N N . LEU B 1 18 ? -5.004 9.875 14.977 1 97.12 18 LEU B N 1
ATOM 1541 C CA . LEU B 1 18 ? -4.371 11 15.664 1 97.12 18 LEU B CA 1
ATOM 1542 C C . LEU B 1 18 ? -5.129 11.344 16.938 1 97.12 18 LEU B C 1
ATOM 1544 O O . LEU B 1 18 ? -6.336 11.109 17.031 1 97.12 18 LEU B O 1
ATOM 1548 N N . GLU B 1 19 ? -4.375 11.898 17.828 1 95.44 19 GLU B N 1
ATOM 1549 C CA . GLU B 1 19 ? -5.012 12.438 19.016 1 95.44 19 GLU B CA 1
ATOM 1550 C C . GLU B 1 19 ? -5.848 13.672 18.688 1 95.44 19 GLU B C 1
ATOM 1552 O O . GLU B 1 19 ? -5.59 14.359 17.703 1 95.44 19 GLU B O 1
ATOM 1557 N N . THR B 1 20 ? -6.828 13.852 19.562 1 96.25 20 THR B N 1
ATOM 1558 C CA . THR B 1 20 ? -7.672 15.023 19.375 1 96.25 20 THR B CA 1
ATOM 1559 C C . THR B 1 20 ? -7.676 15.906 20.625 1 96.25 20 THR B C 1
ATOM 1561 O O . THR B 1 20 ? -7.523 15.398 21.734 1 96.25 20 THR B O 1
ATOM 1564 N N . GLU B 1 21 ? -7.699 17.141 20.438 1 94.12 21 GLU B N 1
ATOM 1565 C CA . GLU B 1 21 ? -8.031 18.156 21.438 1 94.12 21 GLU B CA 1
ATOM 1566 C C . GLU B 1 21 ? -9.234 18.984 20.984 1 94.12 21 GLU B C 1
ATOM 1568 O O . GLU B 1 21 ? -9.125 19.797 20.078 1 94.12 21 GLU B O 1
ATOM 1573 N N . GLY B 1 22 ? -10.391 18.734 21.703 1 93 22 GLY B N 1
ATOM 1574 C CA . GLY B 1 22 ? -11.617 19.312 21.172 1 93 22 GLY B CA 1
ATOM 1575 C C . GLY B 1 22 ? -11.992 18.75 19.812 1 93 22 GLY B C 1
ATOM 1576 O O . GLY B 1 22 ? -12.102 17.531 19.656 1 93 22 GLY B O 1
ATOM 1577 N N . ASN B 1 23 ? -12.164 19.609 18.906 1 93.19 23 ASN B N 1
ATOM 1578 C CA . ASN B 1 23 ? -12.539 19.188 17.562 1 93.19 23 ASN B CA 1
ATOM 1579 C C . ASN B 1 23 ? -11.352 19.234 16.609 1 93.19 23 ASN B C 1
ATOM 1581 O O . ASN B 1 23 ? -11.539 19.266 15.383 1 93.19 23 ASN B O 1
ATOM 1585 N N . GLN B 1 24 ? -10.141 19.25 17.156 1 96.88 24 GLN B N 1
ATOM 1586 C CA . GLN B 1 24 ? -8.945 19.375 16.328 1 96.88 24 GLN B CA 1
ATOM 1587 C C . GLN B 1 24 ? -8.047 18.156 16.453 1 96.88 24 GLN B C 1
ATOM 1589 O O . GLN B 1 24 ? -7.906 17.594 17.547 1 96.88 24 GLN B O 1
ATOM 1594 N N . TRP B 1 25 ? -7.504 17.766 15.375 1 97.62 25 TRP B N 1
ATOM 1595 C CA . TRP B 1 25 ? -6.449 16.766 15.383 1 97.62 25 TRP B CA 1
ATOM 1596 C C . TRP B 1 25 ? -5.125 17.359 15.836 1 97.62 25 TRP B C 1
ATOM 1598 O O . TRP B 1 25 ? -4.766 18.469 15.422 1 97.62 25 TRP B O 1
ATOM 1608 N N . VAL B 1 26 ? -4.398 16.625 16.688 1 95.62 26 VAL B N 1
ATOM 1609 C CA . VAL B 1 26 ? -3.111 17.094 17.188 1 95.62 26 VAL B CA 1
ATOM 1610 C C . VAL B 1 26 ? -1.984 16.297 16.531 1 95.62 26 VAL B C 1
ATOM 1612 O O . VAL B 1 26 ? -1.962 15.07 16.609 1 95.62 26 VAL B O 1
ATOM 1615 N N . ILE B 1 27 ? -1.113 16.953 15.859 1 93.31 27 ILE B N 1
ATOM 1616 C CA . ILE B 1 27 ? 0.05 16.328 15.234 1 93.31 27 ILE B CA 1
ATOM 1617 C C . ILE B 1 27 ? 1.324 16.812 15.922 1 93.31 27 ILE B C 1
ATOM 1619 O O . ILE B 1 27 ? 1.556 18.016 16.031 1 93.31 27 ILE B O 1
ATOM 1623 N N . ARG B 1 28 ? 2.123 15.836 16.375 1 84.25 28 ARG B N 1
ATOM 1624 C CA . ARG B 1 28 ? 3.371 16.125 17.078 1 84.25 28 ARG B CA 1
ATOM 1625 C C . ARG B 1 28 ? 4.523 15.312 16.5 1 84.25 28 ARG B C 1
ATOM 1627 O O . ARG B 1 28 ? 4.316 14.211 15.992 1 84.25 28 ARG B O 1
ATOM 1634 N N . GLU B 1 29 ? 5.754 15.938 16.531 1 72.62 29 GLU B N 1
ATOM 1635 C CA . GLU B 1 29 ? 6.918 15.125 16.188 1 72.62 29 GLU B CA 1
ATOM 1636 C C . GLU B 1 29 ? 7.266 14.148 17.297 1 72.62 29 GLU B C 1
ATOM 1638 O O . GLU B 1 29 ? 7.297 14.523 18.484 1 72.62 29 GLU B O 1
ATOM 1643 N N . THR B 1 30 ? 7.125 12.969 17.109 1 60.34 30 THR B N 1
ATOM 1644 C CA . THR B 1 30 ? 7.367 11.961 18.125 1 60.34 30 THR B CA 1
ATOM 1645 C C . THR B 1 30 ? 8.805 12.031 18.641 1 60.34 30 THR B C 1
ATOM 1647 O O . THR B 1 30 ? 9.094 11.664 19.781 1 60.34 30 THR B O 1
ATOM 1650 N N . GLN B 1 31 ? 9.766 12.469 17.828 1 56.84 31 GLN B N 1
ATOM 1651 C CA . GLN B 1 31 ? 11.164 12.32 18.203 1 56.84 31 GLN B CA 1
ATOM 1652 C C . GLN B 1 31 ? 11.641 13.523 19.016 1 56.84 31 GLN B C 1
ATOM 1654 O O . GLN B 1 31 ? 12.625 13.43 19.75 1 56.84 31 GLN B O 1
ATOM 1659 N N . GLN B 1 32 ? 10.977 14.742 18.875 1 53 32 GLN B N 1
ATOM 1660 C CA . GLN B 1 32 ? 11.633 15.859 19.547 1 53 32 GLN B CA 1
ATOM 1661 C C . GLN B 1 32 ? 10.719 16.453 20.625 1 53 32 GLN B C 1
ATOM 1663 O O . GLN B 1 32 ? 9.508 16.562 20.438 1 53 32 GLN B O 1
ATOM 1668 N N . THR B 1 33 ? 11.055 16.344 21.906 1 48.53 33 THR B N 1
ATOM 1669 C CA . THR B 1 33 ? 10.469 16.812 23.156 1 48.53 33 THR B CA 1
ATOM 1670 C C . THR B 1 33 ? 9.945 18.25 23 1 48.53 33 THR B C 1
ATOM 1672 O O . THR B 1 33 ? 8.969 18.625 23.641 1 48.53 33 THR B O 1
ATOM 1675 N N . ASN B 1 34 ? 10.719 19.109 22.422 1 49.25 34 ASN B N 1
ATOM 1676 C CA . ASN B 1 34 ? 10.359 20.516 22.328 1 49.25 34 ASN B CA 1
ATOM 1677 C C . ASN B 1 34 ? 9.609 20.828 21.047 1 49.25 34 ASN B C 1
ATOM 1679 O O . ASN B 1 34 ? 9.672 21.953 20.531 1 49.25 34 ASN B O 1
ATOM 1683 N N . ASN B 1 35 ? 8.875 19.797 20.578 1 54.53 35 ASN B N 1
ATOM 1684 C CA . ASN B 1 35 ? 8.547 19.828 19.156 1 54.53 35 ASN B CA 1
ATOM 1685 C C . ASN B 1 35 ? 7.199 20.516 18.906 1 54.53 35 ASN B C 1
ATOM 1687 O O . ASN B 1 35 ? 6.297 20.422 19.734 1 54.53 35 ASN B O 1
ATOM 1691 N N . PRO B 1 36 ? 7.164 21.281 17.797 1 63.38 36 PRO B N 1
ATOM 1692 C CA . PRO B 1 36 ? 5.977 22 17.344 1 63.38 36 PRO B CA 1
ATOM 1693 C C . PRO B 1 36 ? 4.758 21.094 17.172 1 63.38 36 PRO B C 1
ATOM 1695 O O . PRO B 1 36 ? 4.902 19.922 16.859 1 63.38 36 PRO B O 1
ATOM 1698 N N . GLU B 1 37 ? 3.795 21.391 17.938 1 82.62 37 GLU B N 1
ATOM 1699 C CA . GLU B 1 37 ? 2.479 20.781 17.781 1 82.62 37 GLU B CA 1
ATOM 1700 C C . GLU B 1 37 ? 1.619 21.562 16.797 1 82.62 37 GLU B C 1
ATOM 1702 O O . GLU B 1 37 ? 1.672 22.797 16.75 1 82.62 37 GLU B O 1
ATOM 1707 N N . LEU B 1 38 ? 1.062 20.828 15.938 1 91.38 38 LEU B N 1
ATOM 1708 C CA . LEU B 1 38 ? 0.121 21.422 14.992 1 91.38 38 LEU B CA 1
ATOM 1709 C C . LEU B 1 38 ? -1.291 20.891 15.234 1 91.38 38 LEU B C 1
ATOM 1711 O O . LEU B 1 38 ? -1.487 19.688 15.406 1 91.38 38 LEU B O 1
ATOM 1715 N N . ARG B 1 39 ? -2.166 21.828 15.391 1 95 39 ARG B N 1
ATOM 1716 C CA . ARG B 1 39 ? -3.574 21.469 15.531 1 95 39 ARG B CA 1
ATOM 1717 C C . ARG B 1 39 ? -4.348 21.766 14.25 1 95 39 ARG B C 1
ATOM 1719 O O . ARG B 1 39 ? -4.234 22.844 13.688 1 95 39 ARG B O 1
ATOM 1726 N N . ILE B 1 40 ? -5.09 20.766 13.828 1 96.25 40 ILE B N 1
ATOM 1727 C CA . ILE B 1 40 ? -5.758 20.891 12.539 1 96.25 40 ILE B CA 1
ATOM 1728 C C . ILE B 1 40 ? -7.23 20.516 12.68 1 96.25 40 ILE B C 1
ATOM 1730 O O . ILE B 1 40 ? -7.559 19.484 13.273 1 96.25 40 ILE B O 1
ATOM 1734 N N . GLY B 1 41 ? -8.117 21.312 12.188 1 96.38 41 GLY B N 1
ATOM 1735 C CA . GLY B 1 41 ? -9.547 21.062 12.203 1 96.38 41 GLY B CA 1
ATOM 1736 C C . GLY B 1 41 ? -10.328 21.984 11.289 1 96.38 41 GLY B C 1
ATOM 1737 O O . GLY B 1 41 ? -9.812 22.438 10.258 1 96.38 41 GLY B O 1
ATOM 1738 N N . GLY B 1 42 ? -11.664 22.047 11.508 1 93.62 42 GLY B N 1
ATOM 1739 C CA . GLY B 1 42 ? -12.477 23.031 10.797 1 93.62 42 GLY B CA 1
ATOM 1740 C C . GLY B 1 42 ? -13.562 22.406 9.945 1 93.62 42 GLY B C 1
ATOM 1741 O O . GLY B 1 42 ? -14.461 23.094 9.469 1 93.62 42 GLY B O 1
ATOM 1742 N N . CYS B 1 43 ? -13.531 21.094 9.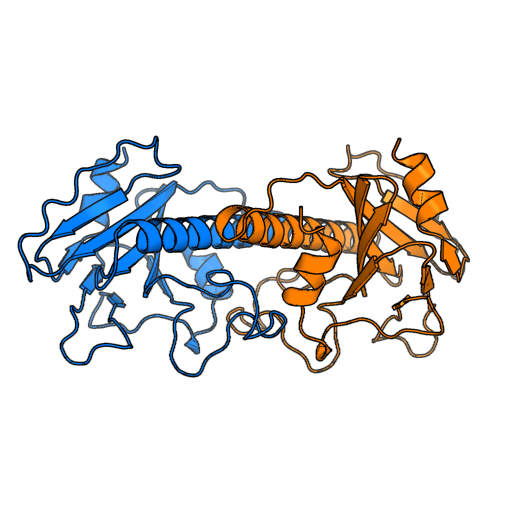727 1 94.62 43 CYS B N 1
ATOM 1743 C CA . CYS B 1 43 ? -14.578 20.391 8.992 1 94.62 43 CYS B CA 1
ATOM 1744 C C . CYS B 1 43 ? -14.586 18.906 9.32 1 94.62 43 CYS B C 1
ATOM 1746 O O . CYS B 1 43 ? -13.766 18.453 10.125 1 94.62 43 CYS B O 1
ATOM 1748 N N . ARG B 1 44 ? -15.562 18.188 8.844 1 95.19 44 ARG B N 1
ATOM 1749 C CA . ARG B 1 44 ? -15.625 16.75 9.023 1 95.19 44 ARG B CA 1
ATOM 1750 C C . ARG B 1 44 ? -14.375 16.062 8.461 1 95.19 44 ARG B C 1
ATOM 1752 O O . ARG B 1 44 ? -14.031 16.266 7.293 1 95.19 44 ARG B O 1
ATOM 1759 N N . SER B 1 45 ? -13.68 15.328 9.383 1 97.81 45 SER B N 1
ATOM 1760 C CA . SER B 1 45 ? -12.422 14.742 8.93 1 97.81 45 SER B CA 1
ATOM 1761 C C . SER B 1 45 ? -12.023 13.547 9.789 1 97.81 45 SER B C 1
ATOM 1763 O O . SER B 1 45 ? -12.594 13.328 10.852 1 97.81 45 SER B O 1
ATOM 1765 N N . LEU B 1 46 ? -11.125 12.758 9.281 1 98.5 46 LEU B N 1
ATOM 1766 C CA . LEU B 1 46 ? -10.422 11.695 9.992 1 98.5 46 LEU B CA 1
ATOM 1767 C C . LEU B 1 46 ? -8.914 11.891 9.914 1 98.5 46 LEU B C 1
ATOM 1769 O O . LEU B 1 46 ? -8.367 12.117 8.828 1 98.5 46 LEU B O 1
ATOM 1773 N N . GLY B 1 47 ? -8.328 11.93 11.047 1 98.56 47 GLY B N 1
ATOM 1774 C CA . GLY B 1 47 ? -6.875 12.031 11.102 1 98.56 47 GLY B CA 1
ATOM 1775 C C . GLY B 1 47 ? -6.207 10.75 11.555 1 98.56 47 GLY B C 1
ATOM 1776 O O . GLY B 1 47 ? -6.676 10.094 12.484 1 98.56 47 GLY B O 1
ATOM 1777 N N . PHE B 1 48 ? -5.102 10.344 10.875 1 98.44 48 PHE B N 1
ATOM 1778 C CA . PHE B 1 48 ? -4.344 9.18 11.297 1 98.44 48 PHE B CA 1
ATOM 1779 C C . PHE B 1 48 ? -2.871 9.328 10.93 1 98.44 48 PHE B C 1
ATOM 1781 O O . PHE B 1 48 ? -2.5 10.242 10.188 1 98.44 48 PHE B O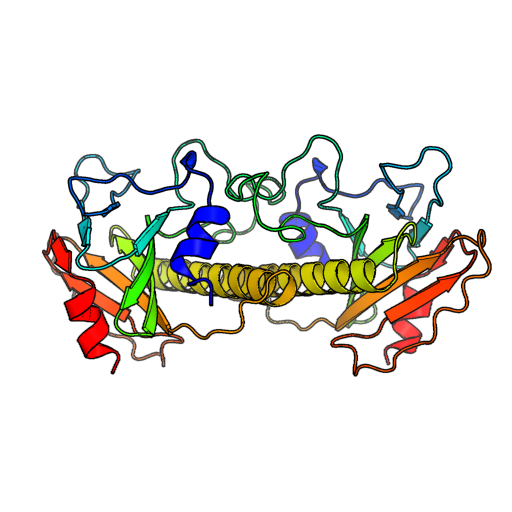 1
ATOM 1788 N N . SER B 1 49 ? -2.039 8.555 11.523 1 97.06 49 SER B N 1
ATOM 1789 C CA . SER B 1 49 ? -0.607 8.531 11.242 1 97.06 49 SER B CA 1
ATOM 1790 C C . SER B 1 49 ? -0.056 7.113 11.281 1 97.06 49 SER B C 1
ATOM 1792 O O . SER B 1 49 ? -0.449 6.312 12.141 1 97.06 49 SER B O 1
ATOM 1794 N N . LEU B 1 50 ? 0.819 6.84 10.336 1 96.75 50 LEU B N 1
ATOM 1795 C CA . LEU B 1 50 ? 1.502 5.551 10.344 1 96.75 50 LEU B CA 1
ATOM 1796 C C . LEU B 1 50 ? 2.879 5.668 10.984 1 96.75 50 LEU B C 1
ATOM 1798 O O . LEU B 1 50 ? 3.658 4.715 10.977 1 96.75 50 LEU B O 1
ATOM 1802 N N . ASP B 1 51 ? 3.133 6.891 11.453 1 92 51 ASP B N 1
ATOM 1803 C CA . ASP B 1 51 ? 4.363 7.145 12.195 1 92 51 ASP B CA 1
ATOM 1804 C C . ASP B 1 51 ? 4.098 7.176 13.695 1 92 51 ASP B C 1
ATOM 1806 O O . ASP B 1 51 ? 4.125 8.242 14.32 1 92 51 ASP B O 1
ATOM 1810 N N . LYS B 1 52 ? 3.775 6.078 14.219 1 88.62 52 LYS B N 1
ATOM 1811 C CA . LYS B 1 52 ? 3.516 5.98 15.656 1 88.62 52 LYS B CA 1
ATOM 1812 C C . LYS B 1 52 ? 4.594 5.156 16.344 1 88.62 52 LYS B C 1
ATOM 1814 O O . LYS B 1 52 ? 4.953 4.074 15.891 1 88.62 52 LYS B O 1
ATOM 1819 N N . ALA B 1 53 ? 5.008 5.684 17.422 1 84 53 ALA B N 1
ATOM 1820 C CA . ALA B 1 53 ? 6.074 5.016 18.156 1 84 53 ALA B CA 1
ATOM 1821 C C . ALA B 1 53 ? 5.652 3.609 18.578 1 84 53 ALA B C 1
ATOM 1823 O O . ALA B 1 53 ? 4.523 3.398 19.031 1 84 53 ALA B O 1
ATOM 1824 N N . GLY B 1 54 ? 6.488 2.664 18.328 1 87 54 GLY B N 1
ATOM 1825 C CA . GLY B 1 54 ? 6.258 1.308 18.797 1 87 54 GLY B CA 1
ATOM 1826 C C . GLY B 1 54 ? 5.379 0.496 17.859 1 87 54 GLY B C 1
ATOM 1827 O O . GLY B 1 54 ? 5.004 -0.635 18.188 1 87 54 GLY B O 1
ATOM 1828 N N . THR B 1 55 ? 4.98 1.127 16.781 1 91.06 55 THR B N 1
ATOM 1829 C CA . THR B 1 55 ? 4.117 0.412 15.852 1 91.06 55 THR B CA 1
ATOM 1830 C C . THR B 1 55 ? 4.855 0.127 14.547 1 91.06 55 THR B C 1
ATOM 1832 O O . THR B 1 55 ? 5.918 0.694 14.289 1 91.06 55 THR B O 1
ATOM 1835 N N . ASN B 1 56 ? 4.398 -0.889 13.875 1 94.38 56 ASN B N 1
ATOM 1836 C CA . ASN B 1 56 ? 4.898 -1.263 12.555 1 94.38 56 ASN B CA 1
ATOM 1837 C C . ASN B 1 56 ? 3.76 -1.435 11.555 1 94.38 56 ASN B C 1
ATOM 1839 O O . ASN B 1 56 ? 3.121 -2.486 11.508 1 94.38 56 ASN B O 1
ATOM 1843 N N . PRO B 1 57 ? 3.551 -0.378 10.766 1 96.88 57 PRO B N 1
ATOM 1844 C CA . PRO B 1 57 ? 2.414 -0.441 9.844 1 96.88 57 PRO B CA 1
ATOM 1845 C C . PRO B 1 57 ? 2.637 -1.427 8.695 1 96.88 57 PRO B C 1
ATOM 1847 O O . PRO B 1 57 ? 1.683 -1.818 8.023 1 96.88 57 PRO B O 1
ATOM 1850 N N . TRP B 1 58 ? 3.887 -1.826 8.414 1 97.25 58 TRP B N 1
ATOM 1851 C CA . TRP B 1 58 ? 4.215 -2.715 7.309 1 97.25 58 TRP B CA 1
ATOM 1852 C C . TRP B 1 58 ? 5.074 -3.883 7.781 1 97.25 58 TRP B C 1
ATOM 1854 O O . TRP B 1 58 ? 6.25 -3.979 7.426 1 97.25 58 TRP B O 1
ATOM 1864 N N . PRO B 1 59 ? 4.523 -4.84 8.477 1 97.75 59 PRO B N 1
ATOM 1865 C CA . PRO B 1 59 ? 5.324 -5.918 9.062 1 97.75 59 PRO B CA 1
ATOM 1866 C C . PRO B 1 59 ? 5.977 -6.805 8 1 97.75 59 PRO B C 1
ATOM 1868 O O . PRO B 1 59 ? 6.957 -7.496 8.289 1 97.75 59 PRO B O 1
ATOM 1871 N N . PHE B 1 60 ? 5.504 -6.785 6.785 1 98.12 60 PHE B N 1
ATOM 1872 C CA . PHE B 1 60 ? 6.062 -7.629 5.738 1 98.12 60 PHE B CA 1
ATOM 1873 C C . PHE B 1 60 ? 7.27 -6.961 5.09 1 98.12 60 PHE B C 1
ATOM 1875 O O . PHE B 1 60 ? 7.973 -7.582 4.285 1 98.12 60 PHE B O 1
ATOM 1882 N N . ILE B 1 61 ? 7.535 -5.699 5.418 1 98.38 61 ILE B N 1
ATOM 1883 C CA . ILE B 1 61 ? 8.719 -4.988 4.941 1 98.38 61 ILE B CA 1
ATOM 1884 C C . ILE B 1 61 ? 9.82 -5.059 5.992 1 98.38 61 ILE B C 1
ATOM 1886 O O . ILE B 1 61 ? 9.594 -4.75 7.164 1 98.38 61 ILE B O 1
ATOM 1890 N N . LYS B 1 62 ? 10.961 -5.367 5.566 1 98 62 LYS B N 1
ATOM 1891 C CA . LYS B 1 62 ? 12.102 -5.496 6.465 1 98 62 LYS B CA 1
ATOM 1892 C C . LYS B 1 62 ? 12.453 -4.156 7.105 1 98 62 LYS B C 1
ATOM 1894 O O . LYS B 1 62 ? 12.367 -3.113 6.457 1 98 62 LYS B O 1
ATOM 1899 N N . SER B 1 63 ? 12.906 -4.215 8.383 1 95.12 63 SER B N 1
ATOM 1900 C CA . SER B 1 63 ? 13.422 -3.01 9.023 1 95.12 63 SER B CA 1
ATOM 1901 C C . SER B 1 63 ? 14.648 -2.477 8.297 1 95.12 63 SER B C 1
ATOM 1903 O O . SER B 1 63 ? 14.906 -1.271 8.305 1 95.12 63 SER B O 1
ATOM 1905 N N . ALA B 1 64 ? 15.367 -3.406 7.602 1 95.69 64 ALA B N 1
ATOM 1906 C CA . ALA B 1 64 ? 16.594 -3.061 6.898 1 95.69 64 ALA B CA 1
ATOM 1907 C C . ALA B 1 64 ? 16.312 -2.729 5.438 1 95.69 64 ALA B C 1
ATOM 1909 O O . ALA B 1 64 ? 17.234 -2.676 4.617 1 95.69 64 ALA B O 1
ATOM 1910 N N . ALA B 1 65 ? 15.031 -2.557 5.125 1 97.19 65 ALA B N 1
ATOM 1911 C CA . ALA B 1 65 ? 14.688 -2.141 3.768 1 97.19 65 ALA B CA 1
ATOM 1912 C C . ALA B 1 65 ? 15.383 -0.832 3.404 1 97.19 65 ALA B C 1
ATOM 1914 O O . ALA B 1 65 ? 15.875 -0.118 4.281 1 97.19 65 ALA B O 1
ATOM 1915 N N . PRO B 1 66 ? 15.461 -0.566 2.104 1 96.25 66 PRO B N 1
ATOM 1916 C CA . PRO B 1 66 ? 16.078 0.696 1.705 1 96.25 66 PRO B CA 1
ATOM 1917 C C . PRO B 1 66 ? 15.523 1.898 2.457 1 96.25 66 PRO B C 1
ATOM 1919 O O . PRO B 1 66 ? 14.32 1.942 2.748 1 96.25 66 PRO B O 1
ATOM 1922 N N . LYS B 1 67 ? 16.359 2.842 2.691 1 95.19 67 LYS B N 1
ATOM 1923 C CA . LYS B 1 67 ? 15.992 4.027 3.455 1 95.19 67 LYS B CA 1
ATOM 1924 C C . LYS B 1 67 ? 14.805 4.742 2.812 1 95.19 67 LYS B C 1
ATOM 1926 O O . LYS B 1 67 ? 14.758 4.902 1.592 1 95.19 67 LYS B O 1
ATOM 1931 N N . GLY B 1 68 ? 13.852 5.023 3.596 1 95.31 68 GLY B N 1
ATOM 1932 C CA . GLY B 1 68 ? 12.727 5.816 3.125 1 95.31 68 GLY B CA 1
ATOM 1933 C C . GLY B 1 68 ? 11.492 4.984 2.818 1 95.31 68 GLY B C 1
ATOM 1934 O O . GLY B 1 68 ? 10.383 5.512 2.768 1 95.31 68 GLY B O 1
ATOM 1935 N N . ILE B 1 69 ? 11.648 3.674 2.625 1 96.81 69 ILE B N 1
ATOM 1936 C CA . ILE B 1 69 ? 10.547 2.803 2.211 1 96.81 69 ILE B CA 1
ATOM 1937 C C . ILE B 1 69 ? 9.477 2.775 3.293 1 96.81 69 ILE B C 1
ATOM 1939 O O . ILE B 1 69 ? 8.281 2.805 2.99 1 96.81 69 ILE B O 1
ATOM 1943 N N . ARG B 1 70 ? 9.922 2.803 4.531 1 95.88 70 ARG B N 1
ATOM 1944 C CA . ARG B 1 70 ? 9 2.682 5.652 1 95.88 70 ARG B CA 1
ATOM 1945 C C . ARG B 1 70 ? 8.711 4.047 6.27 1 95.88 70 ARG B C 1
ATOM 1947 O O . ARG B 1 70 ? 8.117 4.129 7.352 1 95.88 70 ARG B O 1
ATOM 1954 N N . SER B 1 71 ? 9.148 5.105 5.621 1 92.25 71 SER B N 1
ATOM 1955 C CA . SER B 1 71 ? 8.945 6.438 6.18 1 92.25 71 SER B CA 1
ATOM 1956 C C . SER B 1 71 ? 7.5 6.891 6.035 1 92.25 71 SER B C 1
ATOM 1958 O O . SER B 1 71 ? 6.867 6.645 5.004 1 92.25 71 SER B O 1
ATOM 1960 N N . ALA B 1 72 ? 7.008 7.469 7.055 1 93.38 72 ALA B N 1
ATOM 1961 C CA . ALA B 1 72 ? 5.645 7.992 7.07 1 93.38 72 ALA B CA 1
ATOM 1962 C C . ALA B 1 72 ? 5.621 9.445 7.535 1 93.38 72 ALA B C 1
ATOM 1964 O O . ALA B 1 72 ? 6.473 9.867 8.32 1 93.38 72 ALA B O 1
ATOM 1965 N N . CYS B 1 73 ? 4.711 10.227 7.031 1 93.06 73 CYS B N 1
ATOM 1966 C CA . CYS B 1 73 ? 4.555 11.602 7.48 1 93.06 73 CYS B CA 1
ATOM 1967 C C . CYS B 1 73 ? 3.949 11.656 8.875 1 93.06 73 CYS B C 1
ATOM 1969 O O . CYS B 1 73 ? 3.496 10.641 9.398 1 93.06 73 CYS B O 1
ATOM 1971 N N . ASP B 1 74 ? 3.908 12.805 9.438 1 91.88 74 ASP B N 1
ATOM 1972 C CA . ASP B 1 74 ? 3.484 12.984 10.82 1 91.88 74 ASP B CA 1
ATOM 1973 C C . ASP B 1 74 ? 1.973 12.812 10.961 1 91.88 74 ASP B C 1
ATOM 1975 O O . ASP B 1 74 ? 1.479 12.461 12.031 1 91.88 74 ASP B O 1
ATOM 1979 N N . GLY B 1 75 ? 1.305 13.062 9.867 1 96.25 75 GLY B N 1
ATOM 1980 C CA . GLY B 1 75 ? -0.139 12.891 9.898 1 96.25 75 GLY B CA 1
ATOM 1981 C C . GLY B 1 75 ? -0.774 12.938 8.523 1 96.25 75 GLY B C 1
ATOM 1982 O O . GLY B 1 75 ? -0.204 13.516 7.59 1 96.25 75 GLY B O 1
ATOM 1983 N N . ILE B 1 76 ? -1.925 12.328 8.383 1 98.44 76 ILE B N 1
ATOM 1984 C CA . ILE B 1 76 ? -2.793 12.383 7.215 1 98.44 76 ILE B CA 1
ATOM 1985 C C . ILE B 1 76 ? -4.219 12.727 7.645 1 98.44 76 ILE B C 1
ATOM 1987 O O . ILE B 1 76 ? -4.742 12.148 8.594 1 98.44 76 ILE B O 1
ATOM 1991 N N . ILE B 1 77 ? -4.809 13.656 6.992 1 98.62 77 ILE B N 1
ATOM 1992 C CA . ILE B 1 77 ? -6.168 14.078 7.305 1 98.62 77 ILE B CA 1
ATOM 1993 C C . ILE B 1 77 ? -7.059 13.898 6.078 1 98.62 77 ILE B C 1
ATOM 1995 O O . ILE B 1 77 ? -6.805 14.492 5.027 1 98.62 77 ILE B O 1
ATOM 1999 N N . VAL B 1 78 ? -8.047 13.094 6.16 1 98.56 78 VAL B N 1
ATOM 2000 C CA . VAL B 1 78 ? -9.102 12.969 5.16 1 98.56 78 VAL B CA 1
ATOM 2001 C C . VAL B 1 78 ? -10.258 13.898 5.516 1 98.56 78 VAL B C 1
ATOM 2003 O O . VAL B 1 78 ? -10.906 13.727 6.547 1 98.56 78 VAL B O 1
ATOM 2006 N N . ALA B 1 79 ? -10.484 14.82 4.648 1 97.75 79 ALA B N 1
ATOM 2007 C CA . ALA B 1 79 ? -11.453 15.867 4.973 1 97.75 79 ALA B CA 1
ATOM 2008 C C . ALA B 1 79 ? -12.5 16 3.875 1 97.75 79 ALA B C 1
ATOM 2010 O O . ALA B 1 79 ? -12.234 15.711 2.709 1 97.75 79 ALA B O 1
ATOM 2011 N N . GLU B 1 80 ? -13.625 16.375 4.285 1 94.88 80 GLU B N 1
ATOM 2012 C CA . GLU B 1 80 ? -14.711 16.594 3.334 1 94.88 80 GLU B CA 1
ATOM 2013 C C . GLU B 1 80 ? -15.43 17.906 3.619 1 94.88 80 GLU B C 1
ATOM 2015 O O . GLU B 1 80 ? -15.672 18.25 4.781 1 94.88 80 GLU B O 1
ATOM 2020 N N . ARG B 1 81 ? -15.648 18.641 2.467 1 89.62 81 ARG B N 1
ATOM 2021 C CA . ARG B 1 81 ? -16.453 19.859 2.51 1 89.62 81 ARG B CA 1
ATOM 2022 C C . ARG B 1 81 ? -17.25 20.031 1.228 1 89.62 81 ARG B C 1
ATOM 2024 O O . ARG B 1 81 ? -16.703 19.984 0.128 1 89.62 81 ARG B O 1
ATOM 2031 N N . GLU B 1 82 ? -18.5 20.453 1.356 1 84.06 82 GLU B N 1
ATOM 2032 C CA . GLU B 1 82 ? -19.375 20.766 0.224 1 84.06 82 GLU B CA 1
ATOM 2033 C C . GLU B 1 82 ? -19.125 19.797 -0.938 1 84.06 82 GLU B C 1
ATOM 2035 O O . GLU B 1 82 ? -18.891 20.234 -2.068 1 84.06 82 GLU B O 1
ATOM 2040 N N . ASN B 1 83 ? -19 18.641 -0.908 1 78.44 83 ASN B N 1
ATOM 2041 C CA . ASN B 1 83 ? -18.906 17.578 -1.913 1 78.44 83 ASN B CA 1
ATOM 2042 C C . ASN B 1 83 ? -17.469 17.422 -2.424 1 78.44 83 ASN B C 1
ATOM 2044 O O . ASN B 1 83 ? -17.25 16.938 -3.535 1 78.44 83 ASN B O 1
ATOM 2048 N N . GLN B 1 84 ? -16.625 18.109 -1.745 1 89.56 84 GLN B N 1
ATOM 2049 C CA . GLN B 1 84 ? -15.227 17.953 -2.096 1 89.56 84 GLN B CA 1
ATOM 2050 C C . GLN B 1 84 ? -14.477 17.172 -1.021 1 89.56 84 GLN B C 1
ATOM 2052 O O . GLN B 1 84 ? -14.648 17.422 0.173 1 89.56 84 GLN B O 1
ATOM 2057 N N . THR B 1 85 ? -13.773 16.219 -1.434 1 95.31 85 THR B N 1
ATOM 2058 C CA . THR B 1 85 ? -12.922 15.461 -0.528 1 95.31 85 THR B CA 1
ATOM 2059 C C . THR B 1 85 ? -11.453 15.805 -0.751 1 95.31 85 THR B C 1
ATOM 2061 O O . THR B 1 85 ? -10.977 15.797 -1.887 1 95.31 85 THR B O 1
ATOM 2064 N N . VAL B 1 86 ? -10.82 16.25 0.298 1 97.25 86 VAL B N 1
ATOM 2065 C CA . VAL B 1 86 ? -9.391 16.562 0.23 1 97.25 86 VAL B CA 1
ATOM 2066 C C . VAL B 1 86 ? -8.633 15.727 1.262 1 97.25 86 VAL B C 1
ATOM 2068 O O . VAL B 1 86 ? -9.078 15.586 2.404 1 97.25 86 VAL B O 1
ATOM 2071 N N . ILE B 1 87 ? -7.535 15.172 0.888 1 98.69 87 ILE B N 1
ATOM 2072 C CA . ILE B 1 87 ? -6.645 14.453 1.793 1 98.69 87 ILE B CA 1
ATOM 2073 C C . ILE B 1 87 ? -5.34 15.227 1.957 1 98.69 87 ILE B C 1
ATOM 2075 O O . ILE B 1 87 ? -4.648 15.508 0.974 1 98.69 87 ILE B O 1
ATOM 2079 N N . PHE B 1 88 ? -5.023 15.586 3.186 1 97.88 88 PHE B N 1
ATOM 2080 C CA . PHE B 1 88 ? -3.824 16.359 3.504 1 97.88 88 PHE B CA 1
ATOM 2081 C C . PHE B 1 88 ? -2.785 15.477 4.191 1 97.88 88 PHE B C 1
ATOM 2083 O O . PHE B 1 88 ? -3.043 14.922 5.262 1 97.88 88 PHE B O 1
ATOM 2090 N N . ALA B 1 89 ? -1.688 15.32 3.576 1 97.62 89 ALA B N 1
ATOM 2091 C CA . ALA B 1 89 ? -0.533 14.805 4.309 1 97.62 89 ALA B CA 1
ATOM 2092 C C . ALA B 1 89 ? 0.215 15.93 5.016 1 97.62 89 ALA B C 1
ATOM 2094 O O . ALA B 1 89 ? 0.401 17.016 4.449 1 97.62 89 ALA B O 1
ATOM 2095 N N . VAL B 1 90 ? 0.662 15.695 6.246 1 94.94 90 VAL B N 1
ATOM 2096 C CA . VAL B 1 90 ? 1.265 16.75 7.059 1 94.94 90 VAL B CA 1
ATOM 2097 C C . VAL B 1 90 ? 2.678 16.344 7.469 1 94.94 90 VAL B C 1
ATOM 2099 O O . VAL B 1 90 ? 2.885 15.25 8 1 94.94 90 VAL B O 1
ATOM 2102 N N . GLU B 1 91 ? 3.576 17.078 7.207 1 90.94 91 GLU B N 1
ATOM 2103 C CA . GLU B 1 91 ? 4.965 16.922 7.621 1 90.94 91 GLU B CA 1
ATOM 2104 C C . GLU B 1 91 ? 5.438 18.094 8.461 1 90.94 91 GLU B C 1
ATOM 2106 O O . GLU B 1 91 ? 5.383 19.25 8.016 1 90.94 91 GLU B O 1
ATOM 2111 N N . LEU B 1 92 ? 5.867 17.844 9.695 1 86.62 92 LEU B N 1
ATOM 2112 C CA . LEU B 1 92 ? 6.402 18.891 10.578 1 86.62 92 LEU B CA 1
ATOM 2113 C C . LEU B 1 92 ? 7.902 19.062 10.359 1 86.62 92 LEU B C 1
ATOM 2115 O O . LEU B 1 92 ? 8.633 18.078 10.25 1 86.62 92 LEU B O 1
ATOM 2119 N N . LYS B 1 93 ? 8.273 20.094 9.773 1 72 93 LYS B N 1
ATOM 2120 C CA . LYS B 1 93 ? 9.633 20.438 9.336 1 72 93 LYS B CA 1
ATOM 2121 C C . LYS B 1 93 ? 10.625 20.297 10.484 1 72 93 LYS B C 1
ATOM 2123 O O . LYS B 1 93 ? 10.469 20.938 11.523 1 72 93 LYS B O 1
ATOM 2128 N N . SER B 1 94 ? 11.094 19.188 10.891 1 57.88 94 SER B N 1
ATOM 2129 C CA . SER B 1 94 ? 12.344 19.156 11.648 1 57.88 94 SER B CA 1
ATOM 2130 C C . SER B 1 94 ? 13.531 18.828 10.742 1 57.88 94 SER B C 1
ATOM 2132 O O . SER B 1 94 ? 14.68 19.062 11.117 1 57.88 94 SER B O 1
ATOM 2134 N N . GLY B 1 95 ? 13.195 18.406 9.43 1 53.12 95 GLY B N 1
ATOM 2135 C CA . GLY B 1 95 ? 14.297 17.922 8.617 1 53.12 95 GLY B CA 1
ATOM 2136 C C . GLY B 1 95 ? 14.516 18.734 7.355 1 53.12 95 GLY B C 1
ATOM 2137 O O . GLY B 1 95 ? 13.984 19.844 7.23 1 53.12 95 GLY B O 1
ATOM 2138 N N . SER B 1 96 ? 15.414 18.25 6.41 1 60.25 96 SER B N 1
ATOM 2139 C CA . SER B 1 96 ? 15.703 18.828 5.105 1 60.25 96 SER B CA 1
ATOM 2140 C C . SER B 1 96 ? 14.484 18.781 4.188 1 60.25 96 SER B C 1
ATOM 2142 O O . SER B 1 96 ? 13.633 17.891 4.332 1 60.25 96 SER B O 1
ATOM 2144 N N . GLU B 1 97 ? 14.273 19.734 3.379 1 64.5 97 GLU B N 1
ATOM 2145 C CA . GLU B 1 97 ? 13.172 19.875 2.434 1 64.5 97 GLU B CA 1
ATOM 2146 C C . GLU B 1 97 ? 13.031 18.641 1.546 1 64.5 97 GLU B C 1
ATOM 2148 O O . GLU B 1 97 ? 11.922 18.188 1.27 1 64.5 97 GLU B O 1
ATOM 2153 N N . GLY B 1 98 ? 14.188 18.016 1.151 1 71.56 98 GLY B N 1
ATOM 2154 C CA . GLY B 1 98 ? 14.164 16.844 0.291 1 71.56 98 GLY B CA 1
ATOM 2155 C C . GLY B 1 98 ? 13.523 15.633 0.947 1 71.56 98 GLY B C 1
ATOM 2156 O O . GLY B 1 98 ? 12.727 14.93 0.325 1 71.56 98 GLY B O 1
ATOM 2157 N N . LYS B 1 99 ? 13.766 15.469 2.15 1 81.88 99 LYS B N 1
ATOM 2158 C CA . LYS B 1 99 ? 13.227 14.336 2.895 1 81.88 99 LYS B CA 1
ATOM 2159 C C . LYS B 1 99 ? 11.719 14.477 3.082 1 81.88 99 LYS B C 1
ATOM 2161 O O . LYS B 1 99 ? 10.977 13.5 2.922 1 81.88 99 LYS B O 1
ATOM 2166 N N . ALA B 1 100 ? 11.32 15.719 3.273 1 85.12 100 ALA B N 1
ATOM 2167 C CA . ALA B 1 100 ? 9.898 15.977 3.48 1 85.12 100 ALA B CA 1
ATOM 2168 C C . ALA B 1 100 ? 9.094 15.656 2.227 1 85.12 100 ALA B C 1
ATOM 2170 O O . ALA B 1 100 ? 8.047 15.016 2.301 1 85.12 100 ALA B O 1
ATOM 2171 N N . TYR B 1 101 ? 9.633 16.016 1.096 1 90.5 101 TYR B N 1
ATOM 2172 C CA . TYR B 1 101 ? 8.922 15.789 -0.156 1 90.5 101 TYR B CA 1
ATOM 2173 C C . TYR B 1 101 ? 8.758 14.297 -0.427 1 90.5 101 TYR B C 1
ATOM 2175 O O . TYR B 1 101 ? 7.691 13.852 -0.864 1 90.5 101 TYR B O 1
ATOM 2183 N N . LYS B 1 102 ? 9.781 13.531 -0.166 1 93.75 102 LYS B N 1
ATOM 2184 C CA . LYS B 1 102 ? 9.703 12.086 -0.389 1 93.75 102 LYS B CA 1
ATOM 2185 C C . LYS B 1 102 ? 8.68 11.445 0.538 1 93.75 102 LYS B C 1
ATOM 2187 O O . LYS B 1 102 ? 7.938 10.555 0.125 1 93.75 102 LYS B O 1
ATOM 2192 N N . GLN B 1 103 ? 8.586 11.93 1.755 1 93.12 103 GLN B N 1
ATOM 2193 C CA . GLN B 1 103 ? 7.633 11.383 2.711 1 93.12 103 GLN B CA 1
ATOM 2194 C C . GLN B 1 103 ? 6.199 11.703 2.305 1 93.12 103 GLN B C 1
ATOM 2196 O O . GLN B 1 103 ? 5.316 10.852 2.383 1 93.12 103 GLN B O 1
ATOM 2201 N N . LEU B 1 104 ? 6.059 12.914 1.793 1 95.25 104 LEU B N 1
ATOM 2202 C CA . LEU B 1 104 ? 4.742 13.336 1.323 1 95.25 104 LEU B CA 1
ATOM 2203 C C . LEU B 1 104 ? 4.332 12.547 0.083 1 95.25 104 LEU B C 1
ATOM 2205 O O . LEU B 1 104 ? 3.178 12.133 -0.045 1 95.25 104 LEU B O 1
ATOM 2209 N N . THR B 1 105 ? 5.277 12.336 -0.77 1 97.25 105 THR B N 1
ATOM 2210 C CA . THR B 1 105 ? 5.004 11.547 -1.97 1 97.25 105 THR B CA 1
ATOM 2211 C C . THR B 1 105 ? 4.66 10.109 -1.608 1 97.25 105 THR B C 1
ATOM 2213 O O . THR B 1 105 ? 3.742 9.516 -2.182 1 97.25 105 THR B O 1
ATOM 2216 N N . SER B 1 106 ? 5.352 9.531 -0.625 1 97.75 106 SER B N 1
ATOM 2217 C CA . SER B 1 106 ? 5.027 8.203 -0.132 1 97.75 106 SER B CA 1
ATOM 2218 C C . SER B 1 106 ? 3.594 8.133 0.383 1 97.75 106 SER B C 1
ATOM 2220 O O . SER B 1 106 ? 2.883 7.156 0.138 1 97.75 106 SER B O 1
ATOM 2222 N N . SER B 1 107 ? 3.205 9.172 1.056 1 97.94 107 SER B N 1
ATOM 2223 C CA . SER B 1 107 ? 1.838 9.242 1.562 1 97.94 107 SER B CA 1
ATOM 2224 C C . SER B 1 107 ? 0.827 9.289 0.422 1 97.94 107 SER B C 1
ATOM 2226 O O . SER B 1 107 ? -0.235 8.664 0.5 1 97.94 107 SER B O 1
ATOM 2228 N N . HIS B 1 108 ? 1.181 10.039 -0.565 1 98.44 108 HIS B N 1
ATOM 2229 C CA . HIS B 1 108 ? 0.316 10.102 -1.738 1 98.44 108 HIS B CA 1
ATOM 2230 C C . HIS B 1 108 ? 0.134 8.719 -2.361 1 98.44 108 HIS B C 1
ATOM 2232 O O . HIS B 1 108 ? -0.987 8.328 -2.691 1 98.44 108 HIS B O 1
ATOM 2238 N N . TYR B 1 109 ? 1.212 7.984 -2.535 1 98.5 109 TYR B N 1
ATOM 2239 C CA . TYR B 1 109 ? 1.142 6.641 -3.098 1 98.5 109 TYR B CA 1
ATOM 2240 C C . TYR B 1 109 ? 0.302 5.723 -2.217 1 98.5 109 TYR B C 1
ATOM 2242 O O . TYR B 1 109 ? -0.478 4.91 -2.723 1 98.5 109 TYR B O 1
ATOM 2250 N N . LEU B 1 110 ? 0.445 5.852 -0.916 1 98.5 110 LEU B N 1
ATOM 2251 C CA . LEU B 1 110 ? -0.347 5.055 0.016 1 98.5 110 LEU B CA 1
ATOM 2252 C C . LEU B 1 110 ? -1.834 5.352 -0.144 1 98.5 110 LEU B C 1
ATOM 2254 O O . LEU B 1 110 ? -2.648 4.43 -0.235 1 98.5 110 LEU B O 1
ATOM 2258 N N . ILE B 1 111 ? -2.152 6.59 -0.182 1 98.62 111 ILE B N 1
ATOM 2259 C CA . ILE B 1 111 ? -3.547 7.008 -0.295 1 98.62 111 ILE B CA 1
ATOM 2260 C C . ILE B 1 111 ? -4.129 6.508 -1.615 1 98.62 111 ILE B C 1
ATOM 2262 O O . ILE B 1 111 ? -5.262 6.016 -1.656 1 98.62 111 ILE B O 1
ATOM 2266 N N . ASP B 1 112 ? -3.402 6.688 -2.664 1 98.38 112 ASP B N 1
ATOM 2267 C CA . ASP B 1 112 ? -3.844 6.176 -3.959 1 98.38 112 ASP B CA 1
ATOM 2268 C C . ASP B 1 112 ? -4.145 4.684 -3.885 1 98.38 112 ASP B C 1
ATOM 2270 O O . ASP B 1 112 ? -5.18 4.227 -4.375 1 98.38 112 ASP B O 1
ATOM 2274 N N . TYR B 1 113 ? -3.268 3.947 -3.271 1 98.38 113 TYR B N 1
ATOM 2275 C CA . TYR B 1 113 ? -3.424 2.508 -3.09 1 98.38 113 TYR B CA 1
ATOM 2276 C C . TYR B 1 113 ? -4.699 2.193 -2.314 1 98.38 113 TYR B C 1
ATOM 2278 O O . TYR B 1 113 ? -5.527 1.4 -2.77 1 98.38 113 TYR B O 1
ATOM 2286 N N . LEU B 1 114 ? -4.887 2.846 -1.192 1 98.44 114 LEU B N 1
ATOM 2287 C CA . LEU B 1 114 ? -6.047 2.6 -0.34 1 98.44 114 LEU B CA 1
ATOM 2288 C C . LEU B 1 114 ? -7.34 2.975 -1.057 1 98.44 114 LEU B C 1
ATOM 2290 O O . LEU B 1 114 ? -8.336 2.25 -0.973 1 98.44 114 LEU B O 1
ATOM 2294 N N . CYS B 1 115 ? -7.301 4.07 -1.782 1 98.38 115 CYS B N 1
ATOM 2295 C CA . CYS B 1 115 ? -8.508 4.516 -2.473 1 98.38 115 CYS B CA 1
ATOM 2296 C C . CYS B 1 115 ? -8.844 3.59 -3.637 1 98.38 115 CYS B C 1
ATOM 2298 O O . CYS B 1 115 ? -10.016 3.375 -3.945 1 98.38 115 CYS B O 1
ATOM 2300 N N . LYS B 1 116 ? -7.84 3.082 -4.305 1 98 116 LYS B N 1
ATOM 2301 C CA . LYS B 1 116 ? -8.086 2.08 -5.34 1 98 116 LYS B CA 1
ATOM 2302 C C . LYS B 1 116 ? -8.734 0.83 -4.754 1 98 116 LYS B C 1
ATOM 2304 O O . LYS B 1 116 ? -9.641 0.254 -5.359 1 98 116 LYS B O 1
ATOM 2309 N N . LEU B 1 117 ? -8.25 0.382 -3.559 1 97.94 117 LEU B N 1
ATOM 2310 C CA . LEU B 1 117 ? -8.859 -0.763 -2.893 1 97.94 117 LEU B CA 1
ATOM 2311 C C . LEU B 1 117 ? -10.32 -0.479 -2.561 1 97.94 117 LEU B C 1
ATOM 2313 O O . LEU B 1 117 ? -11.188 -1.336 -2.758 1 97.94 117 LEU B O 1
ATOM 2317 N N . LEU B 1 118 ? -10.562 0.717 -2.049 1 97.94 118 LEU B N 1
ATOM 2318 C CA . LEU B 1 118 ? -11.93 1.085 -1.71 1 97.94 118 LEU B CA 1
ATOM 2319 C C . LEU B 1 118 ? -12.82 1.077 -2.949 1 97.94 118 LEU B C 1
ATOM 2321 O O . LEU B 1 118 ? -13.953 0.591 -2.904 1 97.94 118 LEU B O 1
ATOM 2325 N N . THR B 1 119 ? -12.281 1.583 -4.066 1 97.38 119 THR B N 1
ATOM 2326 C CA . THR B 1 119 ? -13.039 1.595 -5.312 1 97.38 119 THR B CA 1
ATOM 2327 C C . THR B 1 119 ? -13.328 0.173 -5.785 1 97.38 119 THR B C 1
ATOM 2329 O O . THR B 1 119 ? -14.414 -0.107 -6.305 1 97.38 119 THR B O 1
ATOM 2332 N N . LEU B 1 120 ? -12.422 -0.665 -5.594 1 96.56 120 LEU B N 1
ATOM 2333 C CA . LEU B 1 120 ? -12.516 -2.041 -6.07 1 96.56 120 LEU B CA 1
ATOM 2334 C C . LEU B 1 120 ? -13.5 -2.844 -5.223 1 96.56 120 LEU B C 1
ATOM 2336 O O . LEU B 1 120 ? -14.242 -3.674 -5.75 1 96.56 120 LEU B O 1
ATOM 2340 N N . HIS B 1 121 ? -13.555 -2.549 -3.904 1 96.75 121 HIS B N 1
ATOM 2341 C CA . HIS B 1 121 ? -14.219 -3.49 -3.006 1 96.75 121 HIS B CA 1
ATOM 2342 C C . HIS B 1 121 ? -15.469 -2.871 -2.383 1 96.75 121 HIS B C 1
ATOM 2344 O O . HIS B 1 121 ? -16.203 -3.547 -1.661 1 96.75 121 HIS B O 1
ATOM 2350 N N . THR B 1 122 ? -15.609 -1.621 -2.621 1 96.44 122 THR B N 1
ATOM 2351 C CA . THR B 1 122 ? -16.828 -0.957 -2.162 1 96.44 122 THR B CA 1
ATOM 2352 C C . THR B 1 122 ? -17.531 -0.264 -3.322 1 96.44 122 THR B C 1
ATOM 2354 O O . THR B 1 122 ? -17.125 -0.408 -4.477 1 96.44 122 THR B O 1
ATOM 2357 N N . THR B 1 123 ? -18.562 0.433 -3.043 1 93.88 123 THR B N 1
ATOM 2358 C CA . THR B 1 123 ? -19.312 1.136 -4.074 1 93.88 123 THR B CA 1
ATOM 2359 C C . THR B 1 123 ? -18.781 2.551 -4.27 1 93.88 123 THR B C 1
ATOM 2361 O O . THR B 1 123 ? -19.344 3.332 -5.039 1 93.88 123 THR B O 1
ATOM 2364 N N . TRP B 1 124 ? -17.719 2.809 -3.568 1 94.62 124 TRP B N 1
ATOM 2365 C CA . TRP B 1 124 ? -17.172 4.156 -3.678 1 94.62 124 TRP B CA 1
ATOM 2366 C C . TRP B 1 124 ? -16.5 4.367 -5.035 1 94.62 124 TRP B C 1
ATOM 2368 O O . TRP B 1 124 ? -15.703 3.539 -5.473 1 94.62 124 TRP B O 1
ATOM 2378 N N . SER B 1 125 ? -16.812 5.418 -5.699 1 91.5 125 SER B N 1
ATOM 2379 C CA . SER B 1 125 ? -16.219 5.77 -6.984 1 91.5 125 SER B CA 1
ATOM 2380 C C . SER B 1 125 ? -15.945 7.27 -7.074 1 91.5 125 SER B C 1
ATOM 2382 O O . SER B 1 125 ? -15.961 7.848 -8.164 1 91.5 125 SER B O 1
ATOM 2384 N N . GLY B 1 126 ? -15.727 7.859 -5.953 1 90.75 126 GLY B N 1
ATOM 2385 C CA . GLY B 1 126 ? -15.531 9.297 -5.93 1 90.75 126 GLY B CA 1
ATOM 2386 C C . GLY B 1 126 ? -14.109 9.711 -6.246 1 90.75 126 GLY B C 1
ATOM 2387 O O . GLY B 1 126 ? -13.289 8.883 -6.641 1 90.75 126 GLY B O 1
ATOM 2388 N N . GLU B 1 127 ? -13.977 10.969 -6.223 1 94 127 GLU B N 1
ATOM 2389 C CA . GLU B 1 127 ? -12.664 11.578 -6.453 1 94 127 GLU B CA 1
ATOM 2390 C C . GLU B 1 127 ? -12.172 12.305 -5.207 1 94 127 GLU B C 1
ATOM 2392 O O . GLU B 1 127 ? -12.953 12.617 -4.309 1 94 127 GLU B O 1
ATOM 2397 N N . TYR B 1 128 ? -10.953 12.477 -5.148 1 96.56 128 TYR B N 1
ATOM 2398 C CA . TYR B 1 128 ? -10.344 13.258 -4.074 1 96.56 128 TYR B CA 1
ATOM 2399 C C . TYR B 1 128 ? -9.195 14.109 -4.605 1 96.56 128 TYR B C 1
ATOM 2401 O O . TYR B 1 128 ? -8.648 13.828 -5.672 1 96.56 128 TYR B O 1
ATOM 2409 N N . ILE B 1 129 ? -8.922 15.172 -3.898 1 96.56 129 ILE B N 1
ATOM 2410 C CA . ILE B 1 129 ? -7.723 15.969 -4.113 1 96.56 129 ILE B CA 1
ATOM 2411 C C . ILE B 1 129 ? -6.691 15.648 -3.033 1 96.56 129 ILE B C 1
ATOM 2413 O O . ILE B 1 129 ? -7.027 15.555 -1.851 1 96.56 129 ILE B O 1
ATOM 2417 N N . PHE B 1 130 ? -5.52 15.367 -3.43 1 98 130 PHE B N 1
ATOM 2418 C CA . PHE B 1 130 ? -4.426 15.203 -2.482 1 98 130 PHE B CA 1
ATOM 2419 C C . PHE B 1 130 ? -3.611 16.484 -2.365 1 98 130 PHE B C 1
ATOM 2421 O O . PHE B 1 130 ? -3.266 17.094 -3.375 1 98 130 PHE B O 1
ATOM 2428 N N . ALA B 1 131 ? -3.338 16.906 -1.191 1 97.25 131 ALA B N 1
ATOM 2429 C CA . ALA B 1 131 ? -2.52 18.078 -0.892 1 97.25 131 ALA B CA 1
ATOM 2430 C C . ALA B 1 131 ? -1.614 17.812 0.31 1 97.25 131 ALA B C 1
ATOM 2432 O O . ALA B 1 131 ? -1.755 16.797 0.995 1 97.25 131 ALA B O 1
ATOM 2433 N N . ALA B 1 132 ? -0.676 18.719 0.49 1 96 132 ALA B N 1
ATOM 2434 C CA . ALA B 1 132 ? 0.268 18.516 1.588 1 96 132 ALA B CA 1
ATOM 2435 C C . ALA B 1 132 ? 0.447 19.812 2.393 1 96 132 ALA B C 1
ATOM 2437 O O . ALA B 1 132 ? 0.219 20.906 1.88 1 96 132 ALA B O 1
ATOM 2438 N N . ILE B 1 133 ? 0.709 19.609 3.637 1 92.75 133 ILE B N 1
ATOM 2439 C CA . ILE B 1 133 ? 1.044 20.688 4.559 1 92.75 133 ILE B CA 1
ATOM 2440 C C . ILE B 1 133 ? 2.457 20.484 5.098 1 92.75 133 ILE B C 1
ATOM 2442 O O . ILE B 1 133 ? 2.789 19.406 5.602 1 92.75 133 ILE B O 1
ATOM 2446 N N . ILE B 1 134 ? 3.266 21.391 4.902 1 90.25 134 ILE B N 1
ATOM 2447 C CA . ILE B 1 134 ? 4.566 21.406 5.562 1 90.25 134 ILE B CA 1
ATOM 2448 C C . ILE B 1 134 ? 4.59 22.516 6.621 1 90.25 134 ILE B C 1
ATOM 2450 O O . ILE B 1 134 ? 4.477 23.703 6.293 1 90.25 134 ILE B O 1
ATOM 2454 N N . ALA B 1 135 ? 4.684 22.078 7.879 1 86.19 135 ALA B N 1
ATOM 2455 C CA . ALA B 1 135 ? 4.648 23.047 8.977 1 86.19 135 ALA B CA 1
ATOM 2456 C C . ALA B 1 135 ? 6.031 23.234 9.586 1 86.19 135 ALA B C 1
ATOM 2458 O O . ALA B 1 135 ? 6.715 22.266 9.914 1 86.19 135 ALA B O 1
ATOM 2459 N N . SER B 1 136 ? 6.555 24.469 9.531 1 76 136 SER B N 1
ATOM 2460 C CA . SER B 1 136 ? 7.855 24.766 10.117 1 76 136 SER B CA 1
ATOM 2461 C C . SER B 1 136 ? 7.723 25.703 11.305 1 76 136 SER B C 1
ATOM 2463 O O . SER B 1 136 ? 6.824 26.547 11.344 1 76 136 SER B O 1
ATOM 2465 N N . THR B 1 137 ? 8.164 25.344 12.43 1 58.16 137 THR B N 1
ATOM 2466 C CA . THR B 1 137 ? 8.289 26.297 13.531 1 58.16 137 THR B CA 1
ATOM 2467 C C . THR B 1 137 ? 9.5 27.203 13.32 1 58.16 137 THR B C 1
ATOM 2469 O O . THR B 1 137 ? 10.492 26.797 12.703 1 58.16 137 THR B O 1
ATOM 2472 N N . PRO B 1 138 ? 9.266 28.562 13.523 1 48.06 138 PRO B N 1
ATOM 2473 C CA . PRO B 1 138 ? 10.273 29.609 13.359 1 48.06 138 PRO B CA 1
ATOM 2474 C C . PRO B 1 138 ? 11.664 29.156 13.789 1 48.06 138 PRO B C 1
ATOM 2476 O O . PRO B 1 138 ? 12.586 29.969 13.898 1 48.06 138 PRO B O 1
ATOM 2479 N N . THR B 1 139 ? 11.922 27.984 14.258 1 44.94 139 THR B N 1
ATOM 2480 C CA . THR B 1 139 ? 13.273 28.344 14.656 1 44.94 139 THR B CA 1
ATOM 2481 C C . THR B 1 139 ? 14.016 29.016 13.5 1 44.94 139 THR B C 1
ATOM 2483 O O . THR B 1 139 ? 14.578 30.094 13.664 1 44.94 139 THR B O 1
ATOM 2486 N N . ARG B 1 140 ? 15.031 28.172 12.828 1 42.31 140 ARG B N 1
ATOM 2487 C CA . ARG B 1 140 ? 16.203 28.641 12.102 1 42.31 140 ARG B CA 1
ATOM 2488 C C . ARG B 1 140 ? 15.82 29.172 10.727 1 42.31 140 ARG B C 1
ATOM 2490 O O . ARG B 1 140 ? 14.914 28.641 10.078 1 42.31 140 ARG B O 1
ATOM 2497 N N . ARG B 1 141 ? 16.125 30.422 10.297 1 35.59 141 ARG B N 1
ATOM 2498 C CA . ARG B 1 141 ? 16.219 31.281 9.117 1 35.59 141 ARG B CA 1
ATOM 2499 C C . ARG B 1 141 ? 16.344 30.453 7.844 1 35.59 141 ARG B C 1
ATOM 2501 O O . ARG B 1 141 ? 16.703 30.984 6.793 1 35.59 141 ARG B O 1
ATOM 2508 N N . THR B 1 142 ? 16.219 29.047 7.762 1 37.25 142 THR B N 1
ATOM 2509 C CA . THR B 1 142 ? 16.828 28.656 6.496 1 37.25 142 THR B CA 1
ATOM 2510 C C . THR B 1 142 ? 15.875 28.922 5.332 1 37.25 142 THR B C 1
ATOM 2512 O O . THR B 1 142 ? 14.703 28.562 5.387 1 37.25 142 THR B O 1
ATOM 2515 N N . VAL B 1 143 ? 16.047 29.969 4.492 1 35.28 143 VAL B N 1
ATOM 2516 C CA . VAL B 1 143 ? 15.578 30.453 3.197 1 35.28 143 VAL B CA 1
ATOM 2517 C C . VAL B 1 143 ? 15.445 29.281 2.225 1 35.28 143 VAL B C 1
ATOM 2519 O O . VAL B 1 143 ? 16.438 28.734 1.763 1 35.28 143 VAL B O 1
ATOM 2522 N N . ASN B 1 144 ? 14.898 28.141 2.477 1 37.19 144 ASN B N 1
ATOM 2523 C CA . ASN B 1 144 ? 15.141 27.234 1.366 1 37.19 144 ASN B CA 1
ATOM 2524 C C . ASN B 1 144 ? 14.25 27.547 0.168 1 37.19 144 ASN B C 1
ATOM 2526 O O . ASN B 1 144 ? 13.07 27.891 0.334 1 37.19 144 ASN B O 1
ATOM 2530 N N . LYS B 1 145 ? 14.797 28.047 -0.935 1 35.12 145 LYS B N 1
ATOM 2531 C CA . LYS B 1 145 ? 14.359 28.328 -2.301 1 35.12 145 LYS B CA 1
ATOM 2532 C C . LYS B 1 145 ? 13.344 27.297 -2.779 1 35.12 145 LYS B C 1
ATOM 2534 O O . LYS B 1 145 ? 13.539 26.094 -2.58 1 35.12 145 LYS B O 1
ATOM 2539 N N . ARG B 1 146 ? 12.117 27.656 -3.025 1 38.28 146 ARG B N 1
ATOM 2540 C CA . ARG B 1 146 ? 10.992 26.938 -3.617 1 38.28 146 ARG B CA 1
ATOM 2541 C C . ARG B 1 146 ? 11.398 26.266 -4.926 1 38.28 146 ARG B C 1
ATOM 2543 O O . ARG B 1 146 ? 11.789 26.953 -5.879 1 38.28 146 ARG B O 1
ATOM 2550 N N . THR B 1 147 ? 12.305 25.328 -4.977 1 37.28 147 THR B N 1
ATOM 2551 C CA . THR B 1 147 ? 12.5 24.734 -6.293 1 37.28 147 THR B CA 1
ATOM 2552 C C . THR B 1 147 ? 11.172 24.266 -6.879 1 37.28 147 THR B C 1
ATOM 2554 O O . THR B 1 147 ? 10.391 23.594 -6.207 1 37.28 147 THR B O 1
ATOM 2557 N N . THR B 1 148 ? 10.625 25.031 -7.812 1 40.66 148 THR B N 1
ATOM 2558 C CA . THR B 1 148 ? 9.391 24.906 -8.578 1 40.66 148 THR B CA 1
ATOM 2559 C C . THR B 1 148 ? 9.25 23.516 -9.164 1 40.66 148 THR B C 1
ATOM 2561 O O . THR B 1 148 ? 9.18 23.344 -10.383 1 40.66 148 THR B O 1
ATOM 2564 N N . VAL B 1 149 ? 9.922 22.484 -8.742 1 41.88 149 VAL B N 1
ATOM 2565 C CA . VAL B 1 149 ? 9.578 21.312 -9.539 1 41.88 149 VAL B CA 1
ATOM 2566 C C . VAL B 1 149 ? 8.062 21.109 -9.547 1 41.88 149 VAL B C 1
ATOM 2568 O O . VAL B 1 149 ? 7.379 21.453 -8.578 1 41.88 149 VAL B O 1
ATOM 2571 N N . LYS B 1 150 ? 7.422 21.047 -10.656 1 53.38 150 LYS B N 1
ATOM 2572 C CA . LYS B 1 150 ? 6.008 20.75 -10.875 1 53.38 150 LYS B CA 1
ATOM 2573 C C . LYS B 1 150 ? 5.508 19.719 -9.883 1 53.38 150 LYS B C 1
ATOM 2575 O O . LYS B 1 150 ? 5.879 18.547 -9.961 1 53.38 150 LYS B O 1
ATOM 2580 N N . ASP B 1 151 ? 5.148 20.125 -8.656 1 72.69 151 ASP B N 1
ATOM 2581 C CA . ASP B 1 151 ? 4.711 19.234 -7.59 1 72.69 151 ASP B CA 1
ATOM 2582 C C . ASP B 1 151 ? 3.539 18.359 -8.039 1 72.69 151 ASP B C 1
ATOM 2584 O O . ASP B 1 151 ? 2.715 18.797 -8.852 1 72.69 151 ASP B O 1
ATOM 2588 N N . LEU B 1 152 ? 3.664 17.031 -7.785 1 85.5 152 LEU B N 1
ATOM 2589 C CA . LEU B 1 152 ? 2.6 16.078 -8.078 1 85.5 152 LEU B CA 1
ATOM 2590 C C . LEU B 1 152 ? 1.2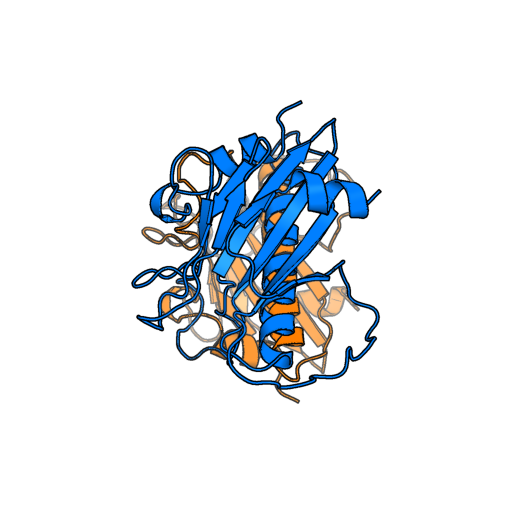89 16.5 -7.426 1 85.5 152 LEU B C 1
ATOM 2592 O O . LEU B 1 152 ? 0.21 16.109 -7.871 1 85.5 152 LEU B O 1
ATOM 2596 N N . PHE B 1 153 ? 1.407 17.406 -6.363 1 95.12 153 PHE B N 1
ATOM 2597 C CA . PHE B 1 153 ? 0.26 17.875 -5.598 1 95.12 153 PHE B CA 1
ATOM 2598 C C . PHE B 1 153 ? 0.561 19.219 -4.941 1 95.12 153 PHE B C 1
ATOM 2600 O O . PHE B 1 153 ? 1.726 19.578 -4.781 1 95.12 153 PHE B O 1
ATOM 2607 N N . PRO B 1 154 ? -0.497 20.016 -4.637 1 94.44 154 PRO B N 1
ATOM 2608 C CA . PRO B 1 154 ? -0.289 21.297 -3.947 1 94.44 154 PRO B CA 1
ATOM 2609 C C . PRO B 1 154 ? 0.334 21.125 -2.562 1 94.44 154 PRO B C 1
ATOM 2611 O O . PRO B 1 154 ? -0.02 20.188 -1.834 1 94.44 154 PRO B O 1
ATOM 2614 N N . ILE B 1 155 ? 1.278 21.984 -2.244 1 92.62 155 ILE B N 1
ATOM 2615 C CA . ILE B 1 155 ? 1.925 21.984 -0.936 1 92.62 155 ILE B CA 1
ATOM 2616 C C . ILE B 1 155 ? 1.702 23.328 -0.255 1 92.62 155 ILE B C 1
ATOM 2618 O O . ILE B 1 155 ? 2.002 24.375 -0.829 1 92.62 155 ILE B O 1
ATOM 2622 N N . TYR B 1 156 ? 1.188 23.266 0.934 1 90.94 156 TYR B N 1
ATOM 2623 C CA . TYR B 1 156 ? 0.938 24.469 1.722 1 90.94 156 TYR B CA 1
ATOM 2624 C C . TYR B 1 156 ? 1.961 24.609 2.844 1 90.94 156 TYR B C 1
ATOM 2626 O O . TYR B 1 156 ? 1.929 23.844 3.818 1 90.94 156 TYR B O 1
ATOM 2634 N N . PRO B 1 157 ? 2.807 25.547 2.68 1 87.88 157 PRO B N 1
ATOM 2635 C CA . PRO B 1 157 ? 3.711 25.812 3.797 1 87.88 157 PRO B CA 1
ATOM 2636 C C . PRO B 1 157 ? 3.033 26.594 4.926 1 87.88 157 PRO B C 1
ATOM 2638 O O . PRO B 1 157 ? 2.311 27.562 4.668 1 87.88 157 PRO B O 1
ATOM 2641 N N . ILE B 1 158 ? 3.105 26.062 6.125 1 84.81 158 ILE B N 1
ATOM 2642 C CA . ILE B 1 158 ? 2.592 26.734 7.309 1 84.81 158 ILE B CA 1
ATOM 2643 C C . ILE B 1 158 ? 3.752 27.125 8.227 1 84.81 158 ILE B C 1
ATOM 2645 O O . ILE B 1 158 ? 4.523 26.266 8.656 1 84.81 158 ILE B O 1
ATOM 2649 N N . GLU B 1 159 ? 3.889 28.391 8.398 1 81.75 159 GLU B N 1
ATOM 2650 C CA . GLU B 1 159 ? 4.992 28.875 9.219 1 81.75 159 GLU B CA 1
ATOM 2651 C C . GLU B 1 159 ? 4.48 29.531 10.492 1 81.75 159 GLU B C 1
ATOM 2653 O O . GLU B 1 159 ? 3.576 30.375 10.445 1 81.75 159 GLU B O 1
ATOM 2658 N N . ASN B 1 160 ? 5.035 29.078 11.594 1 78.06 160 ASN B N 1
ATOM 2659 C CA . ASN B 1 160 ? 4.801 29.703 12.891 1 78.06 160 ASN B CA 1
ATOM 2660 C C . ASN B 1 160 ? 3.326 29.672 13.273 1 78.06 160 ASN B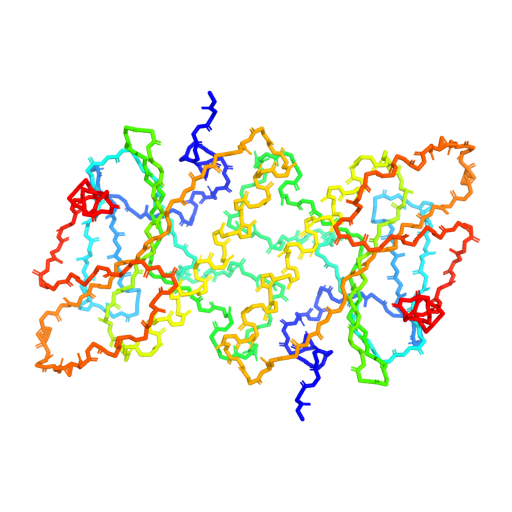 C 1
ATOM 2662 O O . ASN B 1 160 ? 2.797 30.656 13.812 1 78.06 160 ASN B O 1
ATOM 2666 N N . GLN B 1 161 ? 2.627 28.75 12.828 1 80.69 161 GLN B N 1
ATOM 2667 C CA . GLN B 1 161 ? 1.229 28.547 13.195 1 80.69 161 GLN B CA 1
ATOM 2668 C C . GLN B 1 161 ? 1.045 27.219 13.945 1 80.69 161 GLN B C 1
ATOM 2670 O O . GLN B 1 161 ? 1.66 26.219 13.594 1 80.69 161 GLN B O 1
ATOM 2675 N N . SER B 1 162 ? 0.246 27.391 14.961 1 86.12 162 SER B N 1
ATOM 2676 C CA . SER B 1 162 ? -0.011 26.188 15.75 1 86.12 162 SER B CA 1
ATOM 2677 C C . SER B 1 162 ? -1.382 25.594 15.43 1 86.12 162 SER B C 1
ATOM 2679 O O . SER B 1 162 ? -1.693 24.484 15.836 1 86.12 162 SER B O 1
ATOM 2681 N N . VAL B 1 163 ? -2.158 26.406 14.727 1 91.19 163 VAL B N 1
ATOM 2682 C CA . VAL B 1 163 ? -3.5 25.953 14.383 1 91.19 163 VAL B CA 1
ATOM 2683 C C . VAL B 1 163 ? -3.764 26.172 12.898 1 91.19 163 VAL B C 1
ATOM 2685 O O . VAL B 1 163 ? -3.441 27.234 12.359 1 91.19 163 VAL B O 1
ATOM 2688 N N . VAL B 1 164 ? -4.305 25.219 12.234 1 92.62 164 VAL B N 1
ATOM 2689 C CA . VAL B 1 164 ? -4.668 25.312 10.828 1 92.62 164 VAL B CA 1
ATOM 2690 C C . VAL B 1 164 ? -6.137 24.922 10.648 1 92.62 164 VAL B C 1
ATOM 2692 O O . VAL B 1 164 ? -6.582 23.891 11.148 1 92.62 164 VAL B O 1
ATOM 2695 N N . LYS B 1 165 ? -6.863 25.766 10.016 1 94.56 165 LYS B N 1
ATOM 2696 C CA . LYS B 1 165 ? -8.227 25.453 9.602 1 94.56 165 LYS B CA 1
ATOM 2697 C C . LYS B 1 165 ? -8.258 24.875 8.195 1 94.56 165 LYS B C 1
ATOM 2699 O O . LYS B 1 165 ? -7.891 25.547 7.227 1 94.56 165 LYS B O 1
ATOM 2704 N N . LEU B 1 166 ? -8.758 23.672 8.094 1 95.19 166 LEU B N 1
ATOM 2705 C CA . LEU B 1 166 ? -8.758 22.969 6.809 1 95.19 166 LEU B CA 1
ATOM 2706 C C . LEU B 1 166 ? -9.578 23.734 5.773 1 95.19 166 LEU B C 1
ATOM 2708 O O . LEU B 1 166 ? -9.242 23.734 4.59 1 95.19 166 LEU B O 1
ATOM 2712 N N . THR B 1 167 ? -10.641 24.359 6.219 1 93.44 167 THR B N 1
ATOM 2713 C CA . THR B 1 167 ? -11.508 25.109 5.309 1 93.44 167 THR B CA 1
ATOM 2714 C C . THR B 1 167 ? -10.727 26.219 4.605 1 93.44 167 THR B C 1
ATOM 2716 O O . THR B 1 167 ? -10.977 26.5 3.432 1 93.44 167 THR B O 1
ATOM 2719 N N . ASP B 1 168 ? -9.766 26.828 5.316 1 92.75 168 ASP B N 1
ATOM 2720 C CA . ASP B 1 168 ? -8.938 27.875 4.727 1 92.75 168 ASP B CA 1
ATOM 2721 C C . ASP B 1 168 ? -8.062 27.328 3.609 1 92.75 168 ASP B C 1
ATOM 2723 O O . ASP B 1 168 ? -7.887 27.969 2.572 1 92.75 168 ASP B O 1
ATOM 2727 N N . LEU B 1 169 ? -7.527 26.156 3.838 1 92.56 169 LEU B N 1
ATOM 2728 C CA . LEU B 1 169 ? -6.68 25.516 2.834 1 92.56 169 LEU B CA 1
ATOM 2729 C C . LEU B 1 169 ? -7.504 25.047 1.644 1 92.56 169 LEU B C 1
ATOM 2731 O O . LEU B 1 169 ? -7.094 25.219 0.492 1 92.56 169 LEU B O 1
ATOM 2735 N N . MET B 1 170 ? -8.68 24.516 1.906 1 93.19 170 MET B N 1
ATOM 2736 C CA . MET B 1 170 ? -9.547 23.969 0.863 1 93.19 170 MET B CA 1
ATOM 2737 C C . MET B 1 170 ? -10.07 25.078 -0.039 1 93.19 170 MET B C 1
ATOM 2739 O O . MET B 1 170 ? -10.273 24.875 -1.236 1 93.19 170 MET B O 1
ATOM 2743 N N . ASP B 1 171 ? -10.258 26.281 0.495 1 90.69 171 ASP B N 1
ATOM 2744 C CA . ASP B 1 171 ? -10.703 27.438 -0.279 1 90.69 171 ASP B CA 1
ATOM 2745 C C . ASP B 1 171 ? -9.664 27.828 -1.325 1 90.69 171 ASP B C 1
ATOM 2747 O O . ASP B 1 171 ? -10.008 28.375 -2.373 1 90.69 171 ASP B O 1
ATOM 2751 N N . LYS B 1 172 ? -8.391 27.469 -1.079 1 88.88 172 LYS B N 1
ATOM 2752 C CA . LYS B 1 172 ? -7.309 27.812 -1.996 1 88.88 172 LYS B CA 1
ATOM 2753 C C . LYS B 1 172 ? -7.191 26.766 -3.111 1 88.88 172 LYS B C 1
ATOM 2755 O O . LYS B 1 172 ? -6.52 27.016 -4.117 1 88.88 172 LYS B O 1
ATOM 2760 N N . LEU B 1 173 ? -7.719 25.531 -2.904 1 85.25 173 LEU B N 1
ATOM 2761 C CA . LEU B 1 173 ? -7.637 24.453 -3.883 1 85.25 173 LEU B CA 1
ATOM 2762 C C . LEU B 1 173 ? -8.672 24.625 -4.984 1 85.25 173 LEU B C 1
ATOM 2764 O O . LEU B 1 173 ? -8.586 23.984 -6.035 1 85.25 173 LEU B O 1
ATOM 2768 N N . GLN B 1 174 ? -9.703 25.5 -4.91 1 65 174 GLN B N 1
ATOM 2769 C CA . GLN B 1 174 ? -10.719 25.781 -5.926 1 65 174 GLN B CA 1
ATOM 2770 C C . GLN B 1 174 ? -10.18 26.719 -6.996 1 65 174 GLN B C 1
ATOM 2772 O O . GLN B 1 174 ? -9.297 27.547 -6.727 1 65 174 GLN B O 1
#